Protein AF-A0A0J9STU1-F1 (afdb_monomer_lite)

Sequence (278 aa):
MKRALLVLPLCIKLLACLFFLPCCENVEAKNVKVELDGKVYTILYEPKKVKFSDLDPLKIMFHSNHVKHSGNSVIRYLVKLTSRDISKMDYVVRHVDISYDRPLKYEDSYKIIGGITSYGSTSLRITLFGTNSSSKNGCSSNLGVKNILRNGACAHVDEAAKPEEGHEKASSSGEFKSEHSEVATRRDPNKKATKSDHHVEKLLAKYKEDNADAVIKLCRNKMNEIASQKNCINYFTAHYTLVRVNKEGAKEPIQEKYKNEFPPIEVEKLKELVSVFC

Organism: Plasmodium vivax (strain Brazil I) (NCBI:txid1033975)

Foldseek 3Di:
DVVVVVVVVVVVVVVCCVVVVVVPPQVAWDFAWAQEPNDTATKIKHKDWDAPVQADPVQWGDPVVVCVVQVVSVVSNVCVLVVVPVLQVQKDFPDKDKDFPATHGHGDMWMKMWAWADDDFFKTKIKIWTKDWDFPDPDDDLPQLLCQQVPQDDDDDDDDDDDDDDDDDDDDDDDDDDDDDDDDDPPDSCPDDDSLLVSLSVLVVPQDNPDPPRYGHHYLVSLVVLLVRIDMDTGMMMMTMMGGADPVRHTHTDDVVSCSVRPHDHPVVSVSVSSNND

pLDDT: mean 74.04, std 24.45, range [23.12, 98.69]

Radius of gyration: 23.38 Å; chains: 1; bounding box: 84×49×63 Å

Secondary structure (DSSP, 8-state):
-HHHHHHHHHHHHHHHHHHHSGGG-----EEEEEEETTEEEEEEEEEEE--GGGB-TTSBB-HHHHHHHHHHHHHHHHHHHTTT-GGG--EEEEEEEEEESS--BTT-EEEEEEEEEEE-SSEEEEEEEEEEEE-SS----TTHHHHHTT--------------------------------------TT----HHHHHHHHHHHH--TT-TT--EE--HHHHHHHHHT-EEEEEEEEEEEEEEB-TTS-B-PPPHHHHHHSPPPPHHHHHHHHHHH-

Structure (mmCIF, N/CA/C/O backbone):
data_AF-A0A0J9STU1-F1
#
_entry.id   AF-A0A0J9STU1-F1
#
loop_
_atom_site.group_PDB
_atom_site.id
_atom_site.type_symbol
_atom_site.label_atom_id
_atom_site.label_alt_id
_atom_site.label_comp_id
_atom_site.label_asym_id
_atom_site.label_entity_id
_atom_site.label_seq_id
_atom_site.pdbx_PDB_ins_code
_atom_site.Cartn_x
_atom_site.Cartn_y
_atom_site.Cartn_z
_atom_site.occupancy
_atom_site.B_iso_or_equiv
_atom_site.auth_seq_id
_atom_site.auth_comp_id
_atom_site.auth_asym_id
_atom_site.auth_atom_id
_atom_site.pdbx_PDB_model_num
ATOM 1 N N . MET A 1 1 ? 55.290 8.471 21.465 1.00 51.34 1 MET A N 1
ATOM 2 C CA . MET A 1 1 ? 54.582 7.369 20.766 1.00 51.34 1 MET A CA 1
ATOM 3 C C . MET A 1 1 ? 53.237 6.949 21.380 1.00 51.34 1 MET A C 1
ATOM 5 O O . MET A 1 1 ? 52.396 6.478 20.634 1.00 51.34 1 MET A O 1
ATOM 9 N N . LYS A 1 2 ? 52.953 7.156 22.680 1.00 54.59 2 LYS A N 1
ATOM 10 C CA . LYS A 1 2 ? 51.675 6.720 23.299 1.00 54.59 2 LYS A CA 1
ATOM 11 C C . LYS A 1 2 ? 50.420 7.533 22.911 1.00 54.59 2 LYS A C 1
ATOM 13 O O . LYS A 1 2 ? 49.324 6.994 22.947 1.00 54.59 2 LYS A O 1
ATOM 18 N N . ARG A 1 3 ? 50.558 8.804 22.503 1.00 53.62 3 ARG A N 1
ATOM 19 C CA . ARG A 1 3 ? 49.412 9.646 22.089 1.00 53.62 3 ARG A CA 1
ATOM 20 C C . ARG A 1 3 ? 48.867 9.292 20.697 1.00 53.62 3 ARG A C 1
ATOM 22 O O . ARG A 1 3 ? 47.664 9.357 20.496 1.00 53.62 3 ARG A O 1
ATOM 29 N N . ALA A 1 4 ? 49.719 8.845 19.771 1.00 54.66 4 ALA A N 1
ATOM 30 C CA . ALA A 1 4 ? 49.303 8.471 18.413 1.00 54.66 4 ALA A CA 1
ATOM 31 C C . ALA A 1 4 ? 48.419 7.206 18.385 1.00 54.66 4 ALA A C 1
ATOM 33 O O . ALA A 1 4 ? 47.481 7.131 17.596 1.00 54.66 4 ALA A O 1
ATOM 34 N N . LEU A 1 5 ? 48.654 6.254 19.300 1.00 54.28 5 LEU A N 1
ATOM 35 C CA . LEU A 1 5 ? 47.859 5.023 19.416 1.00 54.28 5 LEU A CA 1
ATOM 36 C C . LEU A 1 5 ? 46.434 5.243 19.951 1.00 54.28 5 LEU A C 1
ATOM 38 O O . LEU A 1 5 ? 45.560 4.430 19.678 1.00 54.28 5 LEU A O 1
ATOM 42 N N . LEU A 1 6 ? 46.185 6.332 20.687 1.00 55.75 6 LEU A N 1
ATOM 43 C CA . LEU A 1 6 ? 44.845 6.691 21.175 1.00 55.75 6 LEU A CA 1
ATOM 44 C C . LEU A 1 6 ? 44.031 7.474 20.136 1.00 55.75 6 LEU A C 1
ATOM 46 O O . LEU A 1 6 ? 42.805 7.391 20.121 1.00 55.75 6 LEU A O 1
ATOM 50 N N . VAL A 1 7 ? 44.708 8.207 19.250 1.00 60.19 7 VAL A N 1
ATOM 51 C CA . VAL A 1 7 ? 44.067 9.028 18.212 1.00 60.19 7 VAL A CA 1
ATOM 52 C C . VAL A 1 7 ? 43.616 8.171 17.028 1.00 60.19 7 VAL A C 1
ATOM 54 O O . VAL A 1 7 ? 42.552 8.418 16.470 1.00 60.19 7 VAL A O 1
ATOM 57 N N . LEU A 1 8 ? 44.359 7.113 16.687 1.00 65.38 8 LEU A N 1
ATOM 58 C CA . LEU A 1 8 ? 44.036 6.218 15.571 1.00 65.38 8 LEU A CA 1
ATOM 59 C C . LEU A 1 8 ? 42.635 5.563 15.666 1.00 65.38 8 LEU A C 1
ATOM 61 O O . LEU A 1 8 ? 41.871 5.692 14.710 1.00 65.38 8 LEU A O 1
ATOM 65 N N . PRO A 1 9 ? 42.222 4.924 16.783 1.00 68.75 9 PRO A N 1
ATOM 66 C CA . PRO A 1 9 ? 40.877 4.354 16.896 1.00 68.75 9 PRO A CA 1
ATOM 67 C C . PRO A 1 9 ? 39.784 5.428 16.949 1.00 68.75 9 PRO A C 1
ATOM 69 O O . PRO A 1 9 ? 38.661 5.172 16.518 1.00 68.75 9 PRO A O 1
ATOM 72 N N . LEU A 1 10 ? 40.100 6.634 17.436 1.00 70.81 10 LEU A N 1
ATOM 73 C CA . LEU A 1 10 ? 39.173 7.764 17.425 1.00 70.81 10 LEU A CA 1
ATOM 74 C C . LEU A 1 10 ? 38.930 8.248 15.990 1.00 70.81 10 LEU A C 1
ATOM 76 O O . LEU A 1 10 ? 37.782 8.410 15.595 1.00 70.81 10 LEU A O 1
ATOM 80 N N . CYS A 1 11 ? 39.992 8.389 15.191 1.00 75.00 11 CYS A N 1
ATOM 81 C CA . CYS A 1 11 ? 39.912 8.743 13.776 1.00 75.00 11 CYS A CA 1
ATOM 82 C C . CYS A 1 11 ? 39.206 7.662 12.955 1.00 75.00 11 CYS A C 1
ATOM 84 O O . CYS A 1 11 ? 38.406 8.006 12.097 1.00 75.00 11 CYS A O 1
ATOM 86 N N . ILE A 1 12 ? 39.431 6.374 13.240 1.00 77.44 12 ILE A N 1
ATOM 87 C CA . ILE A 1 12 ? 38.720 5.268 12.574 1.00 77.44 12 ILE A CA 1
ATOM 88 C C . ILE A 1 12 ? 37.226 5.294 12.920 1.00 77.44 12 ILE A C 1
ATOM 90 O O . ILE A 1 12 ? 36.401 5.139 12.027 1.00 77.44 12 ILE A O 1
ATOM 94 N N . LYS A 1 13 ? 36.852 5.549 14.183 1.00 69.81 13 LYS A N 1
ATOM 95 C CA . LYS A 1 13 ? 35.443 5.734 14.575 1.00 69.81 13 LYS A CA 1
ATOM 96 C C . LYS A 1 13 ? 34.826 6.979 13.939 1.00 69.81 13 LYS A C 1
ATOM 98 O O . LYS A 1 13 ? 33.676 6.926 13.522 1.00 69.81 13 LYS A O 1
ATOM 103 N N . LEU A 1 14 ? 35.577 8.076 13.831 1.00 71.94 14 LEU A N 1
ATOM 104 C CA . LEU A 1 14 ? 35.112 9.311 13.198 1.00 71.94 14 LEU A CA 1
ATOM 105 C C . LEU A 1 14 ? 34.948 9.141 11.681 1.00 71.94 14 LEU A C 1
ATOM 107 O O . LEU A 1 14 ? 33.957 9.605 11.130 1.00 71.94 14 LEU A O 1
ATOM 111 N N . LEU A 1 15 ? 35.873 8.432 11.021 1.00 71.25 15 LEU A N 1
ATOM 112 C CA . LEU A 1 15 ? 35.764 8.049 9.613 1.00 71.25 15 LEU A CA 1
ATOM 113 C C . LEU A 1 15 ? 34.600 7.088 9.397 1.00 71.25 15 LEU A C 1
ATOM 115 O O . LEU A 1 15 ? 33.835 7.292 8.469 1.00 71.25 15 LEU A O 1
ATOM 119 N N . ALA A 1 16 ? 34.419 6.083 10.256 1.00 65.06 16 ALA A N 1
ATOM 120 C CA . ALA A 1 16 ? 33.256 5.207 10.196 1.00 65.06 16 ALA A CA 1
ATOM 121 C C . ALA A 1 16 ? 31.966 6.027 10.346 1.00 65.06 16 ALA A C 1
ATOM 123 O O . ALA A 1 16 ? 31.071 5.896 9.523 1.00 65.06 16 ALA A O 1
ATOM 124 N N . CYS A 1 17 ? 31.889 6.956 11.301 1.00 56.88 17 CYS A N 1
ATOM 125 C CA . CYS A 1 17 ? 30.762 7.880 11.396 1.00 56.88 17 CYS A CA 1
ATOM 126 C C . CYS A 1 17 ? 30.586 8.704 10.109 1.00 56.88 17 CYS A C 1
ATOM 128 O O . CYS A 1 17 ? 29.490 8.754 9.572 1.00 56.88 17 CYS A O 1
ATOM 130 N N . LEU A 1 18 ? 31.639 9.293 9.546 1.00 58.91 18 LEU A N 1
ATOM 131 C CA . LEU A 1 18 ? 31.547 10.094 8.319 1.00 58.91 18 LEU A CA 1
ATOM 132 C C . LEU A 1 18 ? 31.249 9.275 7.053 1.00 58.91 18 LEU A C 1
ATOM 134 O O . LEU A 1 18 ? 30.690 9.833 6.120 1.00 58.91 18 LEU A O 1
ATOM 138 N N . PHE A 1 19 ? 31.583 7.984 7.005 1.00 56.31 19 PHE A N 1
ATOM 139 C CA . PHE A 1 19 ? 31.258 7.091 5.887 1.00 56.31 19 PHE A CA 1
ATOM 140 C C . PHE A 1 19 ? 29.891 6.407 6.052 1.00 56.31 19 PHE A C 1
ATOM 142 O O . PHE A 1 19 ? 29.242 6.116 5.052 1.00 56.31 19 PHE A O 1
ATOM 149 N N . PHE A 1 20 ? 29.421 6.183 7.286 1.00 47.00 20 PHE A N 1
ATOM 150 C CA . PHE A 1 20 ? 28.126 5.551 7.566 1.00 47.00 20 PHE A CA 1
ATOM 151 C C . PHE A 1 20 ? 26.978 6.549 7.812 1.00 47.00 20 PHE A C 1
ATOM 153 O O . PHE A 1 20 ? 25.825 6.184 7.590 1.00 47.00 20 PHE A O 1
ATOM 160 N N . LEU A 1 21 ? 27.236 7.799 8.228 1.00 45.69 21 LEU A N 1
ATOM 161 C CA . LEU A 1 21 ? 26.182 8.812 8.427 1.00 45.69 21 LEU A CA 1
ATOM 162 C C . LEU A 1 21 ? 25.591 9.416 7.133 1.00 45.69 21 LEU A C 1
ATOM 164 O O . LEU A 1 21 ? 24.387 9.671 7.138 1.00 45.69 21 LEU A O 1
ATOM 168 N N . PRO A 1 22 ? 26.324 9.637 6.020 1.00 36.47 22 PRO A N 1
ATOM 169 C CA . PRO A 1 22 ? 25.737 10.272 4.834 1.00 36.47 22 PRO A CA 1
ATOM 170 C C . PRO A 1 22 ? 24.882 9.325 3.980 1.00 36.47 22 PRO A C 1
ATOM 172 O O . PRO A 1 22 ? 24.184 9.779 3.080 1.00 36.47 22 PRO A O 1
ATOM 175 N N . CYS A 1 23 ? 24.897 8.013 4.237 1.00 36.03 23 CYS A N 1
ATOM 176 C CA . CYS A 1 23 ? 24.132 7.035 3.449 1.00 36.03 23 CYS A CA 1
ATOM 177 C C . CYS A 1 23 ? 22.659 6.906 3.863 1.00 36.03 23 CYS A C 1
ATOM 179 O O . CYS A 1 23 ? 21.931 6.089 3.299 1.00 36.03 23 CYS A O 1
ATOM 181 N N . CYS A 1 24 ? 22.213 7.699 4.836 1.00 36.19 24 CYS A N 1
ATOM 182 C CA . CYS A 1 24 ? 20.872 7.615 5.395 1.00 36.19 24 CYS A CA 1
ATOM 183 C C . CYS A 1 24 ? 20.034 8.870 5.125 1.00 36.19 24 CYS A C 1
ATOM 185 O O . CYS A 1 24 ? 19.174 9.202 5.931 1.00 36.19 24 CYS A O 1
ATOM 187 N N . GLU A 1 25 ? 20.135 9.476 3.940 1.00 36.16 25 GLU A N 1
ATOM 188 C CA . GLU A 1 25 ? 18.923 10.032 3.310 1.00 36.16 25 GLU A CA 1
ATOM 189 C C . GLU A 1 25 ? 18.054 8.871 2.785 1.00 36.16 25 GLU A C 1
ATOM 191 O O . GLU A 1 25 ? 17.650 8.806 1.626 1.00 36.16 25 GLU A O 1
ATOM 196 N N . ASN A 1 26 ? 17.778 7.889 3.649 1.00 39.59 26 ASN A N 1
ATOM 197 C CA . ASN A 1 26 ? 16.691 6.966 3.403 1.00 39.59 26 ASN A CA 1
ATOM 198 C C . ASN A 1 26 ? 15.445 7.810 3.580 1.00 39.59 26 ASN A C 1
ATOM 200 O O . ASN A 1 26 ? 15.075 8.132 4.708 1.00 39.59 26 ASN A O 1
ATOM 204 N N . VAL A 1 27 ? 14.834 8.217 2.474 1.00 51.34 27 VAL A N 1
ATOM 205 C CA . VAL A 1 27 ? 13.539 8.865 2.556 1.00 51.34 27 VAL A CA 1
ATOM 206 C C . VAL A 1 27 ? 12.600 7.881 3.253 1.00 51.34 27 VAL A C 1
ATOM 208 O O . VAL A 1 27 ? 12.335 6.778 2.773 1.00 51.34 27 VAL A O 1
ATOM 211 N N . GLU A 1 28 ? 12.230 8.247 4.474 1.00 74.69 28 GLU A N 1
ATOM 212 C CA . GLU A 1 28 ? 11.550 7.368 5.409 1.00 74.69 28 GLU A CA 1
ATOM 213 C C . GLU A 1 28 ? 10.151 7.045 4.874 1.00 74.69 28 GLU A C 1
ATOM 215 O O . GLU A 1 28 ? 9.452 7.939 4.395 1.00 74.69 28 GLU A O 1
ATOM 220 N N . ALA A 1 29 ? 9.737 5.777 4.949 1.00 85.94 29 ALA A N 1
ATOM 221 C CA . ALA A 1 29 ? 8.344 5.406 4.710 1.00 85.94 29 ALA A CA 1
ATOM 222 C C . ALA A 1 29 ? 7.458 6.182 5.686 1.00 85.94 29 ALA A C 1
ATOM 224 O O . ALA A 1 29 ? 7.792 6.227 6.869 1.00 85.94 29 ALA A O 1
ATOM 225 N N . LYS A 1 30 ? 6.353 6.768 5.224 1.00 90.31 30 LYS A N 1
ATOM 226 C CA . LYS A 1 30 ? 5.470 7.586 6.053 1.00 90.31 30 LYS A CA 1
ATOM 227 C C . LYS A 1 30 ? 4.053 7.061 6.155 1.00 90.31 30 LYS A C 1
ATOM 229 O O . LYS A 1 30 ? 3.487 6.633 5.153 1.00 90.31 30 LYS A O 1
ATOM 234 N N . ASN A 1 31 ? 3.477 7.187 7.349 1.00 92.94 31 ASN A N 1
ATOM 235 C CA . ASN A 1 31 ? 2.050 6.981 7.596 1.00 92.94 31 ASN A CA 1
ATOM 236 C C . ASN A 1 31 ? 1.369 8.351 7.696 1.00 92.94 31 ASN A C 1
ATOM 238 O O . ASN A 1 31 ? 1.407 9.024 8.726 1.00 92.94 31 ASN A O 1
ATOM 242 N N . VAL A 1 32 ? 0.780 8.793 6.592 1.00 91.56 32 VAL A N 1
ATOM 243 C CA . VAL A 1 32 ? 0.197 10.127 6.450 1.00 91.56 32 VAL A CA 1
ATOM 244 C C . VAL A 1 32 ? -1.293 10.068 6.765 1.00 91.56 32 VAL A C 1
ATOM 246 O O . VAL A 1 32 ? -2.028 9.301 6.147 1.00 91.56 32 VAL A O 1
ATOM 249 N N . LYS A 1 33 ? -1.754 10.886 7.712 1.00 92.56 33 LYS A N 1
ATOM 250 C CA . LYS A 1 33 ? -3.177 11.039 8.021 1.00 92.56 33 LYS A CA 1
ATOM 251 C C . LYS A 1 33 ? -3.790 12.065 7.077 1.00 92.56 33 LYS A C 1
ATOM 253 O O . LYS A 1 33 ? -3.317 13.201 6.999 1.00 92.56 33 LYS A O 1
ATOM 258 N N . VAL A 1 34 ? -4.837 11.663 6.369 1.00 90.69 34 VAL A N 1
ATOM 259 C CA . VAL A 1 34 ? -5.540 12.493 5.390 1.00 90.69 34 VAL A CA 1
ATOM 260 C C . VAL A 1 34 ? -7.023 12.528 5.732 1.00 90.69 34 VAL A C 1
ATOM 262 O O . VAL A 1 34 ? -7.665 11.484 5.795 1.00 90.69 34 VAL A O 1
ATOM 265 N N . GLU A 1 35 ? -7.565 13.723 5.947 1.00 90.44 35 GLU A N 1
ATOM 266 C CA . GLU A 1 35 ? -9.003 13.946 6.103 1.00 90.44 35 GLU A CA 1
ATOM 267 C C . GLU A 1 35 ? -9.630 14.124 4.716 1.00 90.44 35 GLU A C 1
ATOM 269 O O . GLU A 1 35 ? -9.256 15.042 3.981 1.00 90.44 35 GLU A O 1
ATOM 274 N N . LEU A 1 36 ? -10.563 13.237 4.366 1.00 88.06 36 LEU A N 1
ATOM 275 C CA . LEU A 1 36 ? -11.323 13.255 3.119 1.00 88.06 36 LEU A CA 1
ATOM 276 C C . LEU A 1 36 ? -12.783 12.890 3.413 1.00 88.06 36 LEU A C 1
ATOM 278 O O . LEU A 1 36 ? -13.060 11.862 4.035 1.00 88.06 36 LEU A O 1
ATOM 282 N N . ASP A 1 37 ? -13.719 13.722 2.953 1.00 84.19 37 ASP A N 1
ATOM 283 C CA . ASP A 1 37 ? -15.164 13.557 3.178 1.00 84.19 37 ASP A CA 1
ATOM 284 C C . ASP A 1 37 ? -15.527 13.368 4.674 1.00 84.19 37 ASP A C 1
ATOM 286 O O . ASP A 1 37 ? -16.343 12.518 5.028 1.00 84.19 37 ASP A O 1
ATOM 290 N N . GLY A 1 38 ? -14.866 14.108 5.574 1.00 84.38 38 GLY A N 1
ATOM 291 C CA . GLY A 1 38 ? -15.116 14.051 7.023 1.00 84.38 38 GLY A CA 1
ATOM 292 C C . GLY A 1 38 ? -14.587 12.799 7.736 1.00 84.38 38 GLY A C 1
ATOM 293 O O . GLY A 1 38 ? -14.830 12.629 8.929 1.00 84.38 38 GLY A O 1
ATOM 294 N N . LYS A 1 39 ? -13.849 11.924 7.041 1.00 90.31 39 LYS A N 1
ATOM 295 C CA . LYS A 1 39 ? -13.162 10.764 7.630 1.00 90.31 39 LYS A CA 1
ATOM 296 C C . LYS A 1 39 ? -11.651 10.914 7.504 1.00 90.31 39 LYS A C 1
ATOM 298 O O . LYS A 1 39 ? -11.155 11.403 6.493 1.00 90.31 39 LYS A O 1
ATOM 303 N N . VAL A 1 40 ? -10.919 10.465 8.522 1.00 92.50 40 VAL A N 1
ATOM 304 C CA . VAL A 1 40 ? -9.451 10.452 8.515 1.00 92.50 40 VAL A CA 1
ATOM 305 C C . VAL A 1 40 ? -8.962 9.066 8.119 1.00 92.50 40 VAL A C 1
ATOM 307 O O . VAL A 1 40 ? -9.243 8.083 8.797 1.00 92.50 40 VAL A O 1
ATOM 310 N N . TYR A 1 41 ? -8.203 8.998 7.032 1.00 94.69 41 TYR A N 1
ATOM 311 C CA . TYR A 1 41 ? -7.554 7.784 6.551 1.00 94.69 41 TYR A CA 1
ATOM 312 C C . TYR A 1 41 ? -6.055 7.857 6.808 1.00 94.69 41 TYR A C 1
ATOM 314 O O . TYR A 1 41 ? -5.457 8.930 6.748 1.00 94.69 41 TYR A O 1
ATOM 322 N N . THR A 1 42 ? -5.429 6.707 7.051 1.00 94.75 42 THR A N 1
ATOM 323 C CA . THR A 1 42 ? -3.969 6.616 7.169 1.00 94.75 42 THR A CA 1
ATOM 324 C C . THR A 1 42 ? -3.404 5.994 5.901 1.00 94.75 42 THR A C 1
ATOM 326 O O . THR A 1 42 ? -3.598 4.803 5.666 1.00 94.75 42 THR A O 1
ATOM 329 N N . ILE A 1 43 ? -2.695 6.776 5.089 1.00 95.69 43 ILE A N 1
ATOM 330 C CA . ILE A 1 43 ? -2.066 6.303 3.853 1.00 95.69 43 ILE A CA 1
ATOM 331 C C . ILE A 1 43 ? -0.567 6.071 4.053 1.00 95.69 43 ILE A C 1
ATOM 333 O O . ILE A 1 43 ? 0.127 6.848 4.706 1.00 95.69 43 ILE A O 1
ATOM 337 N N . LEU A 1 44 ? -0.062 4.991 3.475 1.00 95.69 44 LEU A N 1
ATOM 338 C CA . LEU A 1 44 ? 1.358 4.744 3.279 1.00 95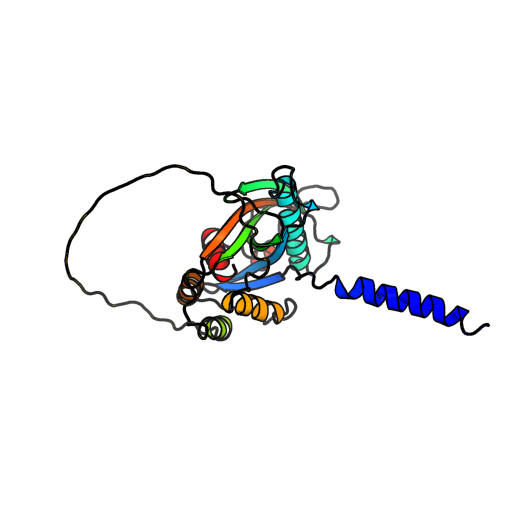.69 44 LEU A CA 1
ATOM 339 C C . LEU A 1 44 ? 1.874 5.651 2.161 1.00 95.69 44 LEU A C 1
ATOM 341 O O . LEU A 1 44 ? 1.263 5.722 1.096 1.00 95.69 44 LEU A O 1
ATOM 345 N N . TYR A 1 45 ? 3.030 6.265 2.377 1.00 94.81 45 TYR A N 1
ATOM 346 C CA . TYR A 1 45 ? 3.821 6.941 1.357 1.00 94.81 45 TYR A CA 1
ATOM 347 C C . TYR A 1 45 ? 5.292 6.558 1.519 1.00 94.81 45 TYR A C 1
ATOM 349 O O . TYR A 1 45 ? 5.912 6.888 2.524 1.00 94.81 45 TYR A O 1
ATOM 357 N N . GLU A 1 46 ? 5.887 5.884 0.541 1.00 93.81 46 GLU A N 1
ATOM 358 C CA . GLU A 1 46 ? 7.309 5.543 0.573 1.00 93.81 46 GLU A CA 1
ATOM 359 C C . GLU A 1 46 ? 7.961 5.754 -0.796 1.00 93.81 46 GLU A C 1
ATOM 361 O O . GLU A 1 46 ? 7.689 4.999 -1.730 1.00 93.81 46 GLU A O 1
ATOM 366 N N . PRO A 1 47 ? 8.854 6.739 -0.947 1.00 92.00 47 PRO A N 1
ATOM 367 C CA . PRO A 1 47 ? 9.627 6.882 -2.166 1.00 92.00 47 PRO A CA 1
ATOM 368 C C . PRO A 1 47 ? 10.737 5.830 -2.238 1.00 92.00 47 PRO A C 1
ATOM 370 O O . PRO A 1 47 ? 11.321 5.398 -1.243 1.00 92.00 47 PRO A O 1
ATOM 373 N N . LYS A 1 48 ? 11.004 5.393 -3.462 1.00 93.19 48 LYS A N 1
ATOM 374 C CA . LYS A 1 48 ? 11.907 4.312 -3.831 1.00 93.19 48 LYS A CA 1
ATOM 375 C C . LYS A 1 48 ? 12.714 4.733 -5.054 1.00 93.19 48 LYS A C 1
ATOM 377 O O . LYS A 1 48 ? 12.273 5.544 -5.866 1.00 93.19 48 LYS A O 1
ATOM 382 N N . LYS A 1 49 ? 13.884 4.122 -5.207 1.00 92.69 49 LYS A N 1
ATOM 383 C CA . LYS A 1 49 ? 14.711 4.221 -6.409 1.00 92.69 49 LYS A CA 1
ATOM 384 C C . LYS A 1 49 ? 15.147 2.822 -6.812 1.00 92.69 49 LYS A C 1
ATOM 386 O O . LYS A 1 49 ? 15.574 2.055 -5.948 1.00 92.69 49 LYS A O 1
ATOM 391 N N . VAL A 1 50 ? 15.025 2.500 -8.094 1.00 92.19 50 VAL A N 1
ATOM 392 C CA . VAL A 1 50 ? 15.443 1.206 -8.643 1.00 92.19 50 VAL A CA 1
ATOM 393 C C . VAL A 1 50 ? 16.968 1.143 -8.677 1.00 92.19 50 VAL A C 1
ATOM 395 O O . VAL A 1 50 ? 17.630 1.983 -9.294 1.00 92.19 50 VAL A O 1
ATOM 398 N N . LYS A 1 51 ? 17.532 0.145 -8.002 1.00 93.88 51 LYS A N 1
ATOM 399 C CA . LYS A 1 51 ? 18.971 -0.127 -7.963 1.00 93.88 51 LYS A CA 1
ATOM 400 C C . LYS A 1 51 ? 19.355 -1.106 -9.063 1.00 93.88 51 LYS A C 1
ATOM 402 O O . LYS A 1 51 ? 18.523 -1.844 -9.577 1.00 93.88 51 LYS A O 1
ATOM 407 N N . PHE A 1 52 ? 20.646 -1.173 -9.377 1.00 93.56 52 PHE A N 1
ATOM 408 C CA . PHE A 1 52 ? 21.166 -2.150 -10.337 1.00 93.56 52 PHE A CA 1
ATOM 409 C C . PHE A 1 52 ? 20.846 -3.593 -9.913 1.00 93.56 52 PHE A C 1
ATOM 411 O O . PHE A 1 52 ? 20.446 -4.405 -10.737 1.00 93.56 52 PHE A O 1
ATOM 418 N N . SER A 1 53 ? 20.929 -3.877 -8.608 1.00 94.94 53 SER A N 1
ATOM 419 C CA . SER A 1 53 ? 20.567 -5.172 -8.015 1.00 94.94 53 SER A CA 1
ATOM 420 C C . SER A 1 53 ? 19.092 -5.546 -8.159 1.00 94.94 53 SER A C 1
ATOM 422 O O . SER A 1 53 ? 18.727 -6.682 -7.865 1.00 94.94 53 SER A O 1
ATOM 424 N N . ASP A 1 54 ? 18.237 -4.591 -8.530 1.00 95.19 54 ASP A N 1
ATOM 425 C CA . ASP A 1 54 ? 16.802 -4.827 -8.647 1.00 95.19 54 ASP A CA 1
ATOM 426 C C . ASP A 1 54 ? 16.414 -5.326 -10.050 1.00 95.19 54 ASP A C 1
ATOM 428 O O . ASP A 1 54 ? 15.267 -5.729 -10.260 1.00 95.19 54 ASP A O 1
ATOM 432 N N . LEU A 1 55 ? 17.356 -5.299 -10.999 1.00 96.44 55 LEU A N 1
ATOM 433 C CA . LEU A 1 55 ? 17.118 -5.558 -12.414 1.00 96.44 55 LEU A CA 1
ATOM 434 C C . LEU A 1 55 ? 17.354 -7.017 -12.799 1.00 96.44 55 LEU A C 1
ATOM 436 O O . LEU A 1 55 ? 18.200 -7.706 -12.232 1.00 96.44 55 LEU A O 1
ATOM 440 N N . ASP A 1 56 ? 16.631 -7.452 -13.821 1.00 94.75 56 ASP A N 1
ATOM 441 C CA . ASP A 1 56 ? 16.872 -8.698 -14.537 1.00 94.75 56 ASP A CA 1
ATOM 442 C C . ASP A 1 56 ? 17.822 -8.485 -15.745 1.00 94.75 56 ASP A C 1
ATOM 444 O O . ASP A 1 56 ? 18.240 -7.353 -16.032 1.00 94.75 56 ASP A O 1
ATOM 448 N N . PRO A 1 57 ? 18.177 -9.546 -16.499 1.00 95.94 57 PRO A N 1
ATOM 449 C CA . PRO A 1 57 ? 18.999 -9.415 -17.705 1.00 95.94 57 PRO A CA 1
ATOM 450 C C . PRO A 1 57 ? 18.403 -8.518 -18.807 1.00 95.94 57 PRO A C 1
ATOM 452 O O . PRO A 1 57 ? 19.150 -8.025 -19.654 1.00 95.94 57 PRO A O 1
ATOM 455 N N . LEU A 1 58 ? 17.088 -8.263 -18.794 1.00 95.12 58 LEU A N 1
ATOM 456 C CA . LEU A 1 58 ? 16.404 -7.346 -19.715 1.00 95.12 58 LEU A CA 1
ATOM 457 C C . LEU A 1 58 ? 16.495 -5.878 -19.263 1.00 95.12 58 LEU A C 1
ATOM 459 O O . LEU A 1 58 ? 15.970 -4.988 -19.936 1.00 95.12 58 LEU A O 1
ATOM 463 N N . LYS A 1 59 ? 17.210 -5.601 -18.162 1.00 94.69 59 LYS A N 1
ATOM 464 C CA . LYS A 1 59 ? 17.416 -4.262 -17.585 1.00 94.69 59 LYS A CA 1
ATOM 465 C C . LYS A 1 59 ? 16.113 -3.610 -17.111 1.00 94.69 59 LYS A C 1
ATOM 467 O O . LYS A 1 59 ? 16.016 -2.379 -17.068 1.00 94.69 59 LYS A O 1
ATOM 472 N N . ILE A 1 60 ? 15.128 -4.425 -16.743 1.00 95.94 60 ILE A N 1
ATOM 473 C CA . ILE A 1 60 ? 13.896 -3.995 -16.079 1.00 95.94 60 ILE A CA 1
ATOM 474 C C . ILE A 1 60 ? 13.834 -4.600 -14.681 1.00 95.94 60 ILE A C 1
ATOM 476 O O . ILE A 1 60 ? 14.543 -5.554 -14.370 1.00 95.94 60 ILE A O 1
ATOM 480 N N . MET A 1 61 ? 13.014 -4.020 -13.814 1.00 95.50 61 MET A N 1
ATOM 481 C CA . MET A 1 61 ? 12.848 -4.492 -12.449 1.00 95.50 61 MET A CA 1
ATOM 482 C C . MET A 1 61 ? 12.339 -5.934 -12.444 1.00 95.50 61 MET A C 1
ATOM 484 O O . MET A 1 61 ? 11.273 -6.240 -12.977 1.00 95.50 61 MET A O 1
ATOM 488 N N . PHE A 1 62 ? 13.107 -6.820 -11.815 1.00 96.25 62 PHE A N 1
ATOM 489 C CA . PHE A 1 62 ? 12.746 -8.223 -11.699 1.00 96.25 62 PHE A CA 1
ATOM 490 C C . PHE A 1 62 ? 11.475 -8.363 -10.850 1.00 96.25 62 PHE A C 1
ATOM 492 O O . PHE A 1 62 ? 11.353 -7.744 -9.791 1.00 96.25 62 PHE A O 1
ATOM 499 N N . HIS A 1 63 ? 10.522 -9.187 -11.286 1.00 91.12 63 HIS A N 1
ATOM 500 C CA . HIS A 1 63 ? 9.191 -9.280 -10.671 1.00 91.12 63 HIS A CA 1
ATOM 501 C C . HIS A 1 63 ? 9.233 -9.585 -9.160 1.00 91.12 63 HIS A C 1
ATOM 503 O O . HIS A 1 63 ? 8.464 -9.005 -8.393 1.00 91.12 63 HIS A O 1
ATOM 509 N N . SER A 1 64 ? 10.177 -10.409 -8.689 1.00 93.94 64 SER A N 1
ATOM 510 C CA . SER A 1 64 ? 10.333 -10.691 -7.252 1.00 93.94 64 SER A CA 1
ATOM 511 C C . SER A 1 64 ? 10.789 -9.465 -6.450 1.00 93.94 64 SER A C 1
ATOM 513 O O . SER A 1 64 ? 10.404 -9.299 -5.290 1.00 93.94 64 SER A O 1
ATOM 515 N N . ASN A 1 65 ? 11.529 -8.539 -7.069 1.00 95.56 65 ASN A N 1
ATOM 516 C CA . ASN A 1 65 ? 11.897 -7.282 -6.430 1.00 95.56 65 ASN A CA 1
ATOM 517 C C . ASN A 1 65 ? 10.687 -6.361 -6.255 1.00 95.56 65 ASN A C 1
ATOM 519 O O . ASN A 1 65 ? 10.679 -5.566 -5.315 1.00 95.56 65 ASN A O 1
ATOM 523 N N . HIS A 1 66 ? 9.634 -6.481 -7.077 1.00 94.06 66 HIS A N 1
ATOM 524 C CA . HIS A 1 66 ? 8.388 -5.750 -6.824 1.00 94.06 66 HIS A CA 1
ATOM 525 C C . HIS A 1 66 ? 7.737 -6.237 -5.532 1.00 94.06 66 HIS A C 1
ATOM 527 O O . HIS A 1 66 ? 7.357 -5.409 -4.701 1.00 94.06 66 HIS A O 1
ATOM 533 N N . VAL A 1 67 ? 7.697 -7.557 -5.313 1.00 95.00 67 VAL A N 1
ATOM 534 C CA . VAL A 1 67 ? 7.219 -8.161 -4.058 1.00 95.00 67 VAL A CA 1
ATOM 535 C C . VAL A 1 67 ? 8.078 -7.702 -2.881 1.00 95.00 67 VAL A C 1
ATOM 537 O O . VAL A 1 67 ? 7.543 -7.320 -1.846 1.00 95.00 67 VAL A O 1
ATOM 540 N N . LYS A 1 68 ? 9.407 -7.665 -3.039 1.00 94.75 68 LYS A N 1
ATOM 541 C CA . LYS A 1 68 ? 10.333 -7.173 -2.007 1.00 94.75 68 LYS A CA 1
ATOM 542 C C . LYS A 1 68 ? 10.095 -5.700 -1.673 1.00 94.75 68 LYS A C 1
ATOM 544 O O . LYS A 1 68 ? 10.018 -5.340 -0.502 1.00 94.75 68 LYS A O 1
ATOM 549 N N . HIS A 1 69 ? 10.003 -4.831 -2.679 1.00 95.00 69 HIS A N 1
ATOM 550 C CA . HIS A 1 69 ? 9.834 -3.394 -2.468 1.00 95.00 69 HIS A CA 1
ATOM 551 C C . HIS A 1 69 ? 8.491 -3.090 -1.816 1.00 95.00 69 HIS A C 1
ATOM 553 O O . HIS A 1 69 ? 8.471 -2.416 -0.789 1.00 95.00 69 HIS A O 1
ATOM 559 N N . SER A 1 70 ? 7.404 -3.616 -2.381 1.00 95.62 70 SER A N 1
ATOM 560 C CA . SER A 1 70 ? 6.048 -3.380 -1.883 1.00 95.62 70 SER A CA 1
ATOM 561 C C . SER A 1 70 ? 5.766 -4.108 -0.566 1.00 95.62 70 SER A C 1
ATOM 563 O O . SER A 1 70 ? 5.222 -3.500 0.350 1.00 95.62 70 SER A O 1
ATOM 565 N N . GLY A 1 71 ? 6.245 -5.340 -0.392 1.00 94.81 71 GLY A N 1
ATOM 566 C CA . GLY A 1 71 ? 6.140 -6.087 0.864 1.00 94.81 71 GLY A CA 1
ATOM 567 C C . GLY A 1 71 ? 6.877 -5.410 2.020 1.00 94.81 71 GLY A C 1
ATOM 568 O O . GLY A 1 71 ? 6.316 -5.259 3.104 1.00 94.81 71 GLY A O 1
ATOM 569 N N . ASN A 1 72 ? 8.093 -4.901 1.790 1.00 94.00 72 ASN A N 1
ATOM 570 C CA . ASN A 1 72 ? 8.806 -4.121 2.807 1.00 94.00 72 ASN A CA 1
ATOM 571 C C . ASN A 1 72 ? 8.053 -2.836 3.179 1.00 94.00 72 ASN A C 1
ATOM 573 O O . ASN A 1 72 ? 8.064 -2.440 4.345 1.00 94.00 72 ASN A O 1
ATOM 577 N N . SER A 1 73 ? 7.387 -2.198 2.213 1.00 95.06 73 SER A N 1
ATOM 578 C CA . SER A 1 73 ? 6.536 -1.036 2.477 1.00 95.06 73 SER A CA 1
ATOM 579 C C . SER A 1 73 ? 5.315 -1.397 3.326 1.00 95.06 73 SER A C 1
ATOM 581 O O . SER A 1 73 ? 5.011 -0.673 4.270 1.00 95.06 73 SER A O 1
ATOM 583 N N . VAL A 1 74 ? 4.670 -2.542 3.068 1.00 94.81 74 VAL A N 1
ATOM 584 C CA . VAL A 1 74 ? 3.583 -3.072 3.915 1.00 94.81 74 VAL A CA 1
ATOM 585 C C . VAL A 1 74 ? 4.054 -3.294 5.352 1.00 94.81 74 VAL A C 1
ATOM 587 O O . VAL A 1 74 ? 3.389 -2.853 6.285 1.00 94.81 74 VAL A O 1
ATOM 590 N N . ILE A 1 75 ? 5.209 -3.937 5.543 1.00 91.25 75 ILE A N 1
ATOM 591 C CA . ILE A 1 75 ? 5.766 -4.197 6.880 1.00 91.25 75 ILE A CA 1
ATOM 592 C C . ILE A 1 75 ? 5.991 -2.878 7.625 1.00 91.25 75 ILE A C 1
ATOM 594 O O . ILE A 1 75 ? 5.519 -2.712 8.747 1.00 91.25 75 ILE A O 1
ATOM 598 N N . ARG A 1 76 ? 6.660 -1.907 6.989 1.00 91.25 76 ARG A N 1
ATOM 599 C CA . ARG A 1 76 ? 6.922 -0.585 7.587 1.00 91.25 76 ARG A CA 1
ATOM 600 C C . ARG A 1 76 ? 5.632 0.144 7.948 1.00 91.25 76 ARG A C 1
ATOM 602 O O . ARG A 1 76 ? 5.549 0.720 9.030 1.00 91.25 76 ARG A O 1
ATOM 609 N N . TYR A 1 77 ? 4.638 0.088 7.065 1.00 92.88 77 TYR A N 1
ATOM 610 C CA . TYR A 1 77 ? 3.322 0.667 7.296 1.00 92.88 77 TYR A CA 1
ATOM 611 C C . TYR A 1 77 ? 2.666 0.076 8.545 1.00 92.88 77 TYR A C 1
ATOM 613 O O . TYR A 1 77 ? 2.311 0.829 9.449 1.00 92.88 77 TYR A O 1
ATOM 621 N N . LEU A 1 78 ? 2.580 -1.256 8.637 1.00 91.19 78 LEU A N 1
ATOM 622 C CA . LEU A 1 78 ? 1.968 -1.957 9.771 1.00 91.19 78 LEU A CA 1
ATOM 623 C C . LEU A 1 78 ? 2.697 -1.686 11.088 1.00 91.19 78 LEU A C 1
ATOM 625 O O . LEU A 1 78 ? 2.042 -1.353 12.071 1.00 91.19 78 LEU A O 1
ATOM 629 N N . VAL A 1 79 ? 4.033 -1.754 11.100 1.00 87.88 79 VAL A N 1
ATOM 630 C CA . VAL A 1 79 ? 4.846 -1.438 12.288 1.00 87.88 79 VAL A CA 1
ATOM 631 C C . VAL A 1 79 ? 4.545 -0.026 12.786 1.00 87.88 79 VAL A C 1
ATOM 633 O O . VAL A 1 79 ? 4.411 0.201 13.985 1.00 87.88 79 VAL A O 1
ATOM 636 N N . LYS A 1 80 ? 4.400 0.944 11.879 1.00 87.75 80 LYS A N 1
ATOM 637 C CA . LYS A 1 80 ? 4.053 2.320 12.253 1.00 87.75 80 LYS A CA 1
ATOM 638 C C . LYS A 1 80 ? 2.618 2.449 12.777 1.00 87.75 80 LYS A C 1
ATOM 640 O O . LYS A 1 80 ? 2.399 3.241 13.689 1.00 87.75 80 LYS A O 1
ATOM 645 N N . LEU A 1 81 ? 1.664 1.653 12.279 1.00 87.81 81 LEU A N 1
ATOM 646 C CA . LEU A 1 81 ? 0.303 1.601 12.838 1.00 87.81 81 LEU A CA 1
ATOM 647 C C . LEU A 1 81 ? 0.275 1.006 14.254 1.00 87.81 81 LEU A C 1
ATOM 649 O O . LEU A 1 81 ? -0.530 1.430 15.074 1.00 87.81 81 LEU A O 1
ATOM 653 N N . THR A 1 82 ? 1.160 0.059 14.578 1.00 80.88 82 THR A N 1
ATOM 654 C CA . THR A 1 82 ? 1.225 -0.590 15.902 1.00 80.88 82 THR A CA 1
ATOM 655 C C . THR A 1 82 ? 2.135 0.139 16.898 1.00 80.88 82 THR A C 1
ATOM 657 O O . THR A 1 82 ? 2.711 -0.480 17.794 1.00 80.88 82 THR A O 1
ATOM 660 N N . SER A 1 83 ? 2.296 1.460 16.749 1.00 73.94 83 SER A N 1
ATOM 661 C CA . SER A 1 83 ? 3.183 2.285 17.591 1.00 73.94 83 SER A CA 1
ATOM 662 C C . SER A 1 83 ? 4.635 1.786 17.627 1.00 73.94 83 SER A C 1
ATOM 664 O O . SER A 1 83 ? 5.328 1.940 18.630 1.00 73.94 83 SER A O 1
ATOM 666 N N . ARG A 1 84 ? 5.105 1.194 16.522 1.00 70.94 84 ARG A N 1
ATOM 667 C CA . ARG A 1 84 ? 6.449 0.615 16.347 1.00 70.94 84 ARG A CA 1
ATOM 668 C C . ARG A 1 84 ? 6.733 -0.619 17.206 1.00 70.94 84 ARG A C 1
ATOM 670 O O . ARG A 1 84 ? 7.878 -1.062 17.277 1.00 70.94 84 ARG A O 1
ATOM 677 N N . ASP A 1 85 ? 5.705 -1.204 17.812 1.00 70.75 85 ASP A N 1
ATOM 678 C CA . ASP A 1 85 ? 5.826 -2.443 18.566 1.00 70.75 85 ASP A CA 1
ATOM 679 C C . ASP A 1 85 ? 5.753 -3.650 17.620 1.00 70.75 85 ASP A C 1
ATOM 681 O O . ASP A 1 85 ? 4.683 -4.028 17.135 1.00 70.75 85 ASP A O 1
ATOM 685 N N . ILE A 1 86 ? 6.916 -4.247 17.346 1.00 66.38 86 ILE A N 1
ATOM 686 C CA . ILE A 1 86 ? 7.056 -5.424 16.474 1.00 66.38 86 ILE A CA 1
ATOM 687 C C . ILE A 1 86 ? 6.382 -6.652 17.100 1.00 66.38 86 ILE A C 1
ATOM 689 O O . ILE A 1 86 ? 5.890 -7.506 16.371 1.00 66.38 86 ILE A O 1
ATOM 693 N N . SER A 1 87 ? 6.293 -6.719 18.434 1.00 64.31 87 SER A N 1
ATOM 694 C CA . SER A 1 87 ? 5.618 -7.823 19.132 1.00 64.31 87 SER A CA 1
ATOM 695 C C . SER A 1 87 ? 4.095 -7.806 18.973 1.00 64.31 87 SER A C 1
ATOM 697 O O . SER A 1 87 ? 3.432 -8.741 19.403 1.00 64.31 87 SER A O 1
ATOM 699 N N . LYS A 1 88 ? 3.558 -6.743 18.358 1.00 69.00 88 LYS A N 1
ATOM 700 C CA . LYS A 1 88 ? 2.153 -6.601 17.958 1.00 69.00 88 LYS A CA 1
ATOM 701 C C . LYS A 1 88 ? 1.951 -6.785 16.449 1.00 69.00 88 LYS A C 1
ATOM 703 O O . LYS A 1 88 ? 0.854 -6.538 15.945 1.00 69.00 88 LYS A O 1
ATOM 708 N N . MET A 1 89 ? 3.002 -7.144 15.703 1.00 73.12 89 MET A N 1
ATOM 709 C CA . MET A 1 89 ? 2.937 -7.354 14.256 1.00 73.12 89 MET A CA 1
ATOM 710 C C . MET A 1 89 ? 2.630 -8.818 13.933 1.00 73.12 89 MET A C 1
ATOM 712 O O . MET A 1 89 ? 3.411 -9.516 13.288 1.00 73.12 89 MET A O 1
ATOM 716 N N . ASP A 1 90 ? 1.449 -9.268 14.342 1.00 86.25 90 ASP A N 1
ATOM 717 C CA . ASP A 1 90 ? 1.066 -10.675 14.245 1.00 86.25 90 ASP A CA 1
ATOM 718 C C . ASP A 1 90 ? 0.294 -10.951 12.948 1.00 86.25 90 ASP A C 1
ATOM 720 O O . ASP A 1 90 ? -0.830 -11.446 12.956 1.00 86.25 90 ASP A O 1
ATOM 724 N N . TYR A 1 91 ? 0.865 -10.562 11.804 1.00 90.38 91 TYR A N 1
ATOM 725 C CA . TYR A 1 91 ? 0.242 -10.738 10.490 1.00 90.38 91 TYR A CA 1
ATOM 726 C C . TYR A 1 91 ? 1.076 -11.630 9.577 1.00 90.38 91 TYR A C 1
ATOM 728 O O . TYR A 1 91 ? 2.268 -11.405 9.381 1.00 90.38 91 TYR A O 1
ATOM 736 N N . VAL A 1 92 ? 0.411 -12.585 8.929 1.00 92.12 92 VAL A N 1
ATOM 737 C CA . VAL A 1 92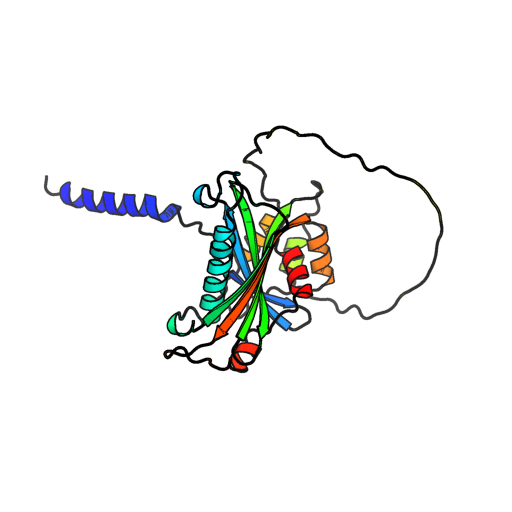 ? 1.000 -13.445 7.897 1.00 92.12 92 VAL A CA 1
ATOM 738 C C . VAL A 1 92 ? 0.385 -13.113 6.542 1.00 92.12 92 VAL A C 1
ATOM 740 O O . VAL A 1 92 ? -0.829 -12.936 6.413 1.00 92.12 92 VAL A O 1
ATOM 743 N N . VAL A 1 93 ? 1.223 -13.034 5.509 1.00 94.56 93 VAL A N 1
ATOM 744 C CA . VAL A 1 93 ? 0.770 -12.850 4.126 1.00 94.56 93 VAL A CA 1
ATOM 745 C C . VAL A 1 93 ? 0.082 -14.129 3.656 1.00 94.56 93 VAL A C 1
ATOM 747 O O . VAL A 1 93 ? 0.706 -15.181 3.572 1.00 94.56 93 VAL A O 1
ATOM 750 N N . ARG A 1 94 ? -1.208 -14.033 3.327 1.00 95.56 94 ARG A N 1
ATOM 751 C CA . ARG A 1 94 ? -1.982 -15.138 2.745 1.00 95.56 94 ARG A CA 1
ATOM 752 C C . ARG A 1 94 ? -1.964 -15.104 1.224 1.00 95.56 94 ARG A C 1
ATOM 754 O O . ARG A 1 94 ? -1.921 -16.152 0.590 1.00 95.56 94 ARG A O 1
ATOM 761 N N . HIS A 1 95 ? -2.082 -13.915 0.644 1.00 96.62 95 HIS A N 1
ATOM 762 C CA . HIS A 1 95 ? -2.178 -13.752 -0.801 1.00 96.62 95 HIS A CA 1
ATOM 763 C C . HIS A 1 95 ? -1.580 -12.416 -1.233 1.00 96.62 95 HIS A C 1
ATOM 765 O O . HIS A 1 95 ? -1.758 -11.409 -0.541 1.00 96.62 95 HIS A O 1
ATOM 771 N N . VAL A 1 96 ? -0.898 -12.427 -2.377 1.00 97.25 96 VAL A N 1
ATOM 772 C CA . VAL A 1 96 ? -0.356 -11.240 -3.037 1.00 97.25 96 VAL A CA 1
ATOM 773 C C . VAL A 1 96 ? -0.754 -11.308 -4.502 1.00 97.25 96 VAL A C 1
ATOM 775 O O . VAL A 1 96 ? -0.434 -12.284 -5.174 1.00 97.25 96 VAL A O 1
ATOM 778 N N . ASP A 1 97 ? -1.426 -10.267 -4.971 1.00 97.50 97 ASP A N 1
ATOM 779 C CA . ASP A 1 97 ? -1.744 -10.058 -6.382 1.00 97.50 97 ASP A CA 1
ATOM 780 C C . ASP A 1 97 ? -1.045 -8.773 -6.837 1.00 97.50 97 ASP A C 1
ATOM 782 O O . ASP A 1 97 ? -1.157 -7.749 -6.158 1.00 97.50 97 ASP A O 1
ATOM 786 N N . ILE A 1 98 ? -0.279 -8.833 -7.928 1.00 97.69 98 ILE A N 1
ATOM 787 C CA . ILE A 1 98 ? 0.416 -7.677 -8.502 1.00 97.69 98 ILE A CA 1
ATOM 788 C C . ILE A 1 98 ? 0.112 -7.609 -9.993 1.00 97.69 98 ILE A C 1
ATOM 790 O O . ILE A 1 98 ? 0.467 -8.503 -10.757 1.00 97.69 98 ILE A O 1
ATOM 794 N N . SER A 1 99 ? -0.482 -6.494 -10.404 1.00 97.44 99 SER A N 1
ATOM 795 C CA . SER A 1 99 ? -0.651 -6.117 -11.804 1.00 97.44 99 SER A CA 1
ATOM 796 C C . SER A 1 99 ? 0.453 -5.145 -12.212 1.00 97.44 99 SER A C 1
ATOM 798 O O . SER A 1 99 ? 0.742 -4.201 -11.474 1.00 97.44 99 SER A O 1
ATOM 800 N N . TYR A 1 100 ? 1.065 -5.367 -13.377 1.00 95.88 100 TYR A N 1
ATOM 801 C CA . TYR A 1 100 ? 2.160 -4.552 -13.908 1.00 95.88 100 TYR A CA 1
ATOM 802 C C . TYR A 1 100 ? 1.687 -3.764 -15.130 1.00 95.88 100 TYR A C 1
ATOM 804 O O . TYR A 1 100 ? 1.423 -4.344 -16.179 1.00 95.88 100 TYR A O 1
ATOM 812 N N . ASP A 1 101 ? 1.614 -2.442 -15.007 1.00 94.62 101 ASP A N 1
ATOM 813 C CA . ASP A 1 101 ? 1.206 -1.555 -16.099 1.00 94.62 101 ASP A CA 1
ATOM 814 C C . ASP A 1 101 ? 2.396 -1.142 -16.966 1.00 94.62 101 ASP A C 1
ATOM 816 O O . ASP A 1 101 ? 2.275 -0.982 -18.182 1.00 94.62 101 ASP A O 1
ATOM 820 N N . ARG A 1 102 ? 3.557 -0.907 -16.334 1.00 94.38 102 ARG A N 1
ATOM 821 C CA . ARG A 1 102 ? 4.773 -0.420 -17.000 1.00 94.38 102 ARG A CA 1
ATOM 822 C C . ARG A 1 102 ? 6.035 -0.938 -16.314 1.00 94.38 102 ARG A C 1
ATOM 824 O O . ARG A 1 102 ? 6.074 -1.014 -15.086 1.00 94.38 102 ARG A O 1
ATOM 831 N N . PRO A 1 103 ? 7.107 -1.216 -17.076 1.00 94.81 103 PRO A N 1
ATOM 832 C CA . PRO A 1 103 ? 8.370 -1.639 -16.491 1.00 94.81 103 PRO A CA 1
ATOM 833 C C . PRO A 1 103 ? 9.057 -0.482 -15.759 1.00 94.81 103 PRO A C 1
ATOM 835 O O . PRO A 1 103 ? 9.121 0.639 -16.269 1.00 94.81 103 PRO A O 1
ATOM 838 N N . LEU A 1 104 ? 9.632 -0.793 -14.600 1.00 94.88 104 LEU A N 1
ATOM 839 C CA . LEU A 1 104 ? 10.598 0.049 -13.894 1.00 94.88 104 LEU A CA 1
ATOM 840 C C . LEU A 1 104 ? 12.016 -0.277 -14.388 1.00 94.88 104 LEU A C 1
ATOM 842 O O . LEU A 1 104 ? 12.338 -1.444 -14.601 1.00 94.88 104 LEU A O 1
ATOM 846 N N . LYS A 1 105 ? 12.864 0.733 -14.587 1.00 94.81 105 LYS A N 1
ATOM 847 C CA . LYS A 1 105 ? 14.238 0.607 -15.107 1.00 94.81 105 LYS A CA 1
ATOM 848 C C . LYS A 1 105 ? 15.262 1.161 -14.122 1.00 94.81 105 LYS A C 1
ATOM 850 O O . LYS A 1 105 ? 14.908 1.806 -13.140 1.00 94.81 105 LYS A O 1
ATOM 855 N N . TYR A 1 106 ? 16.543 0.906 -14.395 1.00 92.69 106 TYR A N 1
ATOM 856 C CA . TYR A 1 106 ? 17.653 1.434 -13.599 1.00 92.69 106 TYR A CA 1
ATOM 857 C C . TYR A 1 106 ? 17.493 2.937 -13.330 1.00 92.69 106 TYR A C 1
ATOM 859 O O . TYR A 1 106 ? 17.211 3.696 -14.254 1.00 92.69 106 TYR A O 1
ATOM 867 N N . GLU A 1 107 ? 17.696 3.343 -12.075 1.00 89.31 107 GLU A N 1
ATOM 868 C CA . GLU A 1 107 ? 17.589 4.727 -11.595 1.00 89.31 107 GLU A CA 1
ATOM 869 C C . GLU A 1 107 ? 16.206 5.379 -11.664 1.00 89.31 107 GLU A C 1
ATOM 871 O O . GLU A 1 107 ? 16.080 6.522 -11.217 1.00 89.31 107 GLU A O 1
ATOM 876 N N . ASP A 1 108 ? 15.162 4.668 -12.102 1.00 91.25 108 ASP A N 1
ATOM 877 C CA . ASP A 1 108 ? 13.802 5.180 -11.983 1.00 91.25 108 ASP A CA 1
ATOM 878 C C . ASP A 1 108 ? 13.483 5.431 -10.498 1.00 91.25 108 ASP A C 1
ATOM 880 O O . ASP A 1 108 ? 13.547 4.536 -9.647 1.00 91.25 108 ASP A O 1
ATOM 884 N N . SER A 1 109 ? 13.140 6.680 -10.189 1.00 91.31 109 SER A N 1
ATOM 885 C CA . SER A 1 109 ? 12.552 7.071 -8.910 1.00 91.31 109 SER A CA 1
ATOM 886 C C . SER A 1 109 ? 11.038 6.915 -8.994 1.00 91.31 109 SER A C 1
ATOM 888 O O . SER A 1 109 ? 10.419 7.308 -9.983 1.00 91.31 109 SER A O 1
ATOM 890 N N . TYR A 1 110 ? 10.431 6.349 -7.961 1.00 93.88 110 TYR A N 1
ATOM 891 C CA . TYR A 1 110 ? 8.985 6.172 -7.868 1.00 93.88 110 TYR A CA 1
ATOM 892 C C . TYR A 1 110 ? 8.545 6.204 -6.403 1.00 93.88 110 TYR A C 1
ATOM 894 O O . TYR A 1 110 ? 9.365 6.275 -5.492 1.00 93.88 110 TYR A O 1
ATOM 902 N N . LYS A 1 111 ? 7.242 6.187 -6.161 1.00 94.50 111 LYS A N 1
ATOM 903 C CA . LYS A 1 111 ? 6.614 6.238 -4.842 1.00 94.50 111 LYS A CA 1
ATOM 904 C C . LYS A 1 111 ? 5.681 5.045 -4.707 1.00 94.50 111 LYS A C 1
ATOM 906 O O . LYS A 1 111 ? 4.973 4.702 -5.649 1.00 94.50 111 LYS A O 1
ATOM 911 N N . ILE A 1 112 ? 5.689 4.409 -3.545 1.00 97.19 112 ILE A N 1
ATOM 912 C CA . ILE A 1 112 ? 4.702 3.411 -3.146 1.00 97.19 112 ILE A CA 1
ATOM 913 C C . ILE A 1 112 ? 3.695 4.126 -2.262 1.00 97.19 112 ILE A C 1
ATOM 915 O O . ILE A 1 112 ? 4.042 4.596 -1.179 1.00 97.19 112 ILE A O 1
ATOM 919 N N . ILE A 1 113 ? 2.462 4.226 -2.743 1.00 97.50 113 ILE A N 1
ATOM 920 C CA . ILE A 1 113 ? 1.359 4.877 -2.040 1.00 97.50 113 ILE A CA 1
ATOM 921 C C . ILE A 1 113 ? 0.273 3.840 -1.808 1.00 97.50 113 ILE A C 1
ATOM 923 O O . ILE A 1 113 ? -0.049 3.080 -2.718 1.00 97.50 113 ILE A O 1
ATOM 927 N N . GLY A 1 114 ? -0.305 3.778 -0.615 1.00 97.88 114 GLY A N 1
ATOM 928 C CA . GLY A 1 114 ? -1.343 2.787 -0.360 1.00 97.88 114 GLY A CA 1
ATOM 929 C C . GLY A 1 114 ? -2.055 2.930 0.968 1.00 97.88 114 GLY A C 1
ATOM 930 O O . GLY A 1 114 ? -1.852 3.896 1.692 1.00 97.88 114 GLY A O 1
ATOM 931 N N . GLY A 1 115 ? -2.895 1.958 1.293 1.00 97.69 115 GLY A N 1
ATOM 932 C CA . GLY A 1 115 ? -3.648 1.952 2.542 1.00 97.69 115 GLY A CA 1
ATOM 933 C C . GLY A 1 115 ? -4.465 0.682 2.725 1.00 97.69 115 GLY A C 1
ATOM 934 O O . GLY A 1 115 ? -4.543 -0.168 1.830 1.00 97.69 115 GLY A O 1
ATOM 935 N N . ILE A 1 116 ? -5.070 0.548 3.904 1.00 97.88 116 ILE A N 1
ATOM 936 C CA . ILE A 1 116 ? -6.019 -0.530 4.191 1.00 97.88 116 ILE A CA 1
ATOM 937 C C . ILE A 1 116 ? -7.294 -0.268 3.393 1.00 97.88 116 ILE A C 1
ATOM 939 O O . ILE A 1 116 ? -7.863 0.811 3.472 1.00 97.88 116 ILE A O 1
ATOM 943 N N . THR A 1 117 ? -7.741 -1.257 2.628 1.00 98.06 117 THR A N 1
ATOM 944 C CA . THR A 1 117 ? -8.890 -1.136 1.711 1.00 98.06 117 THR A CA 1
ATOM 945 C C . THR A 1 117 ? -10.071 -2.012 2.094 1.00 98.06 117 THR A C 1
ATOM 947 O O . THR A 1 117 ? -11.184 -1.788 1.638 1.00 98.06 117 THR A O 1
ATOM 950 N N . SER A 1 118 ? -9.861 -3.011 2.950 1.00 97.69 118 SER A N 1
ATOM 951 C CA . SER A 1 118 ? -10.950 -3.773 3.564 1.00 97.69 118 SER A CA 1
ATOM 952 C C . SER A 1 118 ? -10.463 -4.557 4.777 1.00 97.69 118 SER A C 1
ATOM 954 O O . SER A 1 118 ? -9.273 -4.861 4.907 1.00 97.69 118 SER A O 1
ATOM 956 N N . TYR A 1 119 ? -11.415 -4.919 5.635 1.00 97.12 119 TYR A N 1
ATOM 957 C CA . TYR A 1 119 ? -11.239 -5.856 6.735 1.00 97.12 119 TYR A CA 1
ATOM 958 C C . TYR A 1 119 ? -12.201 -7.035 6.570 1.00 97.12 119 TYR A C 1
ATOM 960 O O . TYR A 1 119 ? -13.366 -6.856 6.228 1.00 97.12 119 TYR A O 1
ATOM 968 N N . GLY A 1 120 ? -11.710 -8.234 6.855 1.00 94.75 120 GLY A N 1
ATOM 969 C CA . GLY A 1 120 ? -12.515 -9.388 7.239 1.00 94.75 120 GLY A CA 1
ATOM 970 C C . GLY A 1 120 ? -12.515 -9.555 8.761 1.00 94.75 120 GLY A C 1
ATOM 971 O O . GLY A 1 120 ? -12.067 -8.677 9.500 1.00 94.75 120 GLY A O 1
ATOM 972 N N . SER A 1 121 ? -12.976 -10.710 9.245 1.00 93.75 121 SER A N 1
ATOM 973 C CA . SER A 1 121 ? -12.939 -11.027 10.679 1.00 93.75 121 SER A CA 1
ATOM 974 C C . SER A 1 121 ? -11.505 -11.137 11.200 1.00 93.75 121 SER A C 1
ATOM 976 O O . SER A 1 121 ? -11.164 -10.494 12.187 1.00 93.75 121 SER A O 1
ATOM 978 N N . THR A 1 122 ? -10.654 -11.899 10.508 1.00 94.94 122 THR A N 1
ATOM 979 C CA . THR A 1 122 ? -9.250 -12.153 10.887 1.00 94.94 122 THR A CA 1
ATOM 980 C C . THR A 1 122 ? -8.253 -11.670 9.836 1.00 94.94 122 THR A C 1
ATOM 982 O O . THR A 1 122 ? -7.079 -12.023 9.890 1.00 94.94 122 THR A O 1
ATOM 985 N N . SER A 1 123 ? -8.703 -10.948 8.810 1.00 95.81 123 SER A N 1
ATOM 986 C CA . SER A 1 123 ? -7.858 -10.541 7.686 1.00 95.81 123 SER A CA 1
ATOM 987 C C . SER A 1 123 ? -8.013 -9.070 7.359 1.00 95.81 123 SER A C 1
ATOM 989 O O . SER A 1 123 ? -9.077 -8.500 7.568 1.00 95.81 123 SER A O 1
ATOM 991 N N . LEU A 1 124 ? -6.983 -8.469 6.779 1.00 96.06 124 LEU A N 1
ATOM 992 C CA . LEU A 1 124 ? -7.051 -7.132 6.201 1.00 96.06 124 LEU A CA 1
ATOM 993 C C . LEU A 1 124 ? -6.437 -7.138 4.804 1.00 96.06 124 LEU A C 1
ATOM 995 O O . LEU A 1 124 ? -5.525 -7.921 4.520 1.00 96.06 124 LEU A O 1
ATOM 999 N N . ARG A 1 125 ? -6.951 -6.274 3.928 1.00 98.12 125 ARG A N 1
ATOM 1000 C CA . ARG A 1 125 ? -6.421 -6.081 2.577 1.00 98.12 125 ARG A CA 1
ATOM 1001 C C . ARG A 1 125 ? -5.760 -4.717 2.472 1.00 98.12 125 ARG A C 1
ATOM 1003 O O . ARG A 1 125 ? -6.419 -3.701 2.685 1.00 98.12 125 ARG A O 1
ATOM 1010 N N . ILE A 1 126 ? -4.492 -4.687 2.082 1.00 98.31 126 ILE A N 1
ATOM 1011 C CA . ILE A 1 126 ? -3.759 -3.458 1.760 1.00 98.31 126 ILE A CA 1
ATOM 1012 C C . ILE A 1 126 ? -3.620 -3.363 0.249 1.00 98.31 126 ILE A C 1
ATOM 1014 O O . ILE A 1 126 ? -3.201 -4.323 -0.395 1.00 98.31 126 ILE A O 1
ATOM 1018 N N . THR A 1 127 ? -3.960 -2.205 -0.305 1.00 98.69 127 THR A N 1
ATOM 1019 C CA . THR A 1 127 ? -3.748 -1.906 -1.724 1.00 98.69 127 THR A CA 1
ATOM 1020 C C . THR A 1 127 ? -2.653 -0.862 -1.856 1.00 98.69 127 THR A C 1
ATOM 1022 O O . THR A 1 127 ? -2.664 0.138 -1.138 1.00 98.69 127 THR A O 1
ATOM 1025 N N . LEU A 1 128 ? -1.709 -1.110 -2.761 1.00 98.44 128 LEU A N 1
ATOM 1026 C CA . LEU A 1 128 ? -0.554 -0.267 -3.040 1.00 98.44 128 LEU A CA 1
ATOM 1027 C C . LEU A 1 128 ? -0.491 0.088 -4.526 1.00 98.44 128 LEU A C 1
ATOM 1029 O O . LEU A 1 128 ? -0.801 -0.737 -5.383 1.00 98.44 128 LEU A O 1
ATOM 1033 N N . PHE A 1 129 ? 0.007 1.282 -4.813 1.00 98.31 129 PHE A N 1
ATOM 1034 C CA . PHE A 1 129 ? 0.296 1.793 -6.144 1.00 98.31 129 PHE A CA 1
ATOM 1035 C C . PHE A 1 129 ? 1.761 2.208 -6.203 1.00 98.31 129 PHE A C 1
ATOM 1037 O O . PHE A 1 129 ? 2.208 3.046 -5.416 1.00 98.31 129 PHE A O 1
ATOM 1044 N N . GLY A 1 130 ? 2.514 1.612 -7.123 1.00 97.25 130 GLY A N 1
ATOM 1045 C CA . GLY A 1 130 ? 3.839 2.084 -7.496 1.00 97.25 130 GLY A CA 1
ATOM 1046 C C . GLY A 1 130 ? 3.698 3.132 -8.585 1.00 97.25 130 GLY A C 1
ATOM 1047 O O . GLY A 1 130 ? 3.413 2.778 -9.723 1.00 97.25 130 GLY A O 1
ATOM 1048 N N . THR A 1 131 ? 3.897 4.405 -8.256 1.00 95.06 131 THR A N 1
ATOM 1049 C CA . THR A 1 131 ? 3.629 5.524 -9.166 1.00 95.06 131 THR A CA 1
ATOM 1050 C C . THR A 1 131 ? 4.788 6.510 -9.231 1.00 95.06 131 THR A C 1
ATOM 1052 O O . THR A 1 131 ? 5.597 6.602 -8.311 1.00 95.06 131 THR A O 1
ATOM 1055 N N . ASN A 1 132 ? 4.877 7.281 -10.304 1.00 91.56 132 ASN A N 1
ATOM 1056 C CA . ASN A 1 132 ? 5.708 8.480 -10.356 1.00 91.56 132 ASN A CA 1
ATOM 1057 C C . ASN A 1 132 ? 4.962 9.584 -11.103 1.00 91.56 132 ASN A C 1
ATOM 1059 O O . ASN A 1 132 ? 4.135 9.306 -11.966 1.00 91.56 132 ASN A O 1
ATOM 1063 N N . SER A 1 133 ? 5.268 10.836 -10.817 1.00 83.75 133 SER A N 1
ATOM 1064 C CA . SER A 1 133 ? 4.781 11.967 -11.584 1.00 83.75 133 SER A CA 1
ATOM 1065 C C . SER A 1 133 ? 5.685 12.243 -12.790 1.00 83.75 133 SER A C 1
ATOM 1067 O O . SER A 1 133 ? 6.911 12.123 -12.776 1.00 83.75 133 SER A O 1
ATOM 1069 N N . SER A 1 134 ? 5.054 12.633 -13.890 1.00 66.12 134 SER A N 1
ATOM 1070 C CA . SER A 1 134 ? 5.697 13.286 -15.025 1.00 66.12 134 SER A CA 1
ATOM 1071 C C . SER A 1 134 ? 4.924 14.572 -15.318 1.00 66.12 134 SER A C 1
ATOM 1073 O O . SER A 1 134 ? 3.701 14.587 -15.203 1.00 66.12 134 SER A O 1
ATOM 1075 N N . SER A 1 135 ? 5.583 15.683 -15.655 1.00 53.75 135 SER A N 1
ATOM 1076 C CA . SER A 1 135 ? 4.839 16.898 -16.022 1.00 53.75 135 SER A CA 1
ATOM 1077 C C . SER A 1 135 ? 4.303 16.787 -17.448 1.00 53.75 135 SER A C 1
ATOM 1079 O O . SER A 1 135 ? 5.081 16.531 -18.371 1.00 53.75 135 SER A O 1
ATOM 1081 N N . LYS A 1 136 ? 3.017 17.088 -17.652 1.00 43.62 136 LYS A N 1
ATOM 1082 C CA . LYS A 1 136 ? 2.524 17.567 -18.948 1.00 43.62 136 LYS A CA 1
ATOM 1083 C C . LYS A 1 136 ? 2.814 19.066 -19.026 1.00 43.62 136 LYS A C 1
ATOM 1085 O O . LYS A 1 136 ? 2.111 19.852 -18.412 1.00 43.62 136 LYS A O 1
ATOM 1090 N N . ASN A 1 137 ? 3.845 19.424 -19.788 1.00 39.19 137 ASN A N 1
ATOM 1091 C CA . ASN A 1 137 ? 4.214 20.786 -20.190 1.00 39.19 137 ASN A CA 1
ATOM 1092 C C . ASN A 1 137 ? 4.663 21.734 -19.056 1.00 39.19 137 ASN A C 1
ATOM 1094 O O . ASN A 1 137 ? 4.061 21.836 -17.993 1.00 39.19 137 ASN A O 1
ATOM 1098 N N . GLY A 1 138 ? 5.756 22.464 -19.299 1.00 36.16 138 GLY A N 1
ATOM 1099 C CA . GLY A 1 138 ? 6.298 23.479 -18.394 1.00 36.16 138 GLY A CA 1
ATOM 1100 C C . GLY A 1 138 ? 5.431 24.738 -18.329 1.00 36.16 138 GLY A C 1
ATOM 1101 O O . GLY A 1 138 ? 5.860 25.791 -18.786 1.00 36.16 138 GLY A O 1
ATOM 1102 N N . CYS A 1 139 ? 4.220 24.639 -17.776 1.00 32.75 139 CYS A N 1
ATOM 1103 C CA . CYS A 1 139 ? 3.337 25.782 -17.561 1.00 32.75 139 CYS A CA 1
ATOM 1104 C C . CYS A 1 139 ? 3.320 26.207 -16.082 1.00 32.75 139 CYS A C 1
ATOM 1106 O O . CYS A 1 139 ? 3.421 25.405 -15.154 1.00 32.75 139 CYS A O 1
ATOM 1108 N N . SER A 1 140 ? 3.284 27.517 -15.872 1.00 36.50 140 SER A N 1
ATOM 1109 C CA . SER A 1 140 ? 3.752 28.235 -14.692 1.00 36.50 140 SER A CA 1
ATOM 1110 C C . SER A 1 140 ? 2.633 28.623 -13.713 1.00 36.50 140 SER A C 1
ATOM 1112 O O . SER A 1 140 ? 2.371 29.809 -13.529 1.00 36.50 140 SER A O 1
ATOM 1114 N N . SER A 1 141 ? 2.008 27.672 -13.017 1.00 43.53 141 SER A N 1
ATOM 1115 C CA . SER A 1 141 ? 1.013 27.988 -11.966 1.00 43.53 141 SER A CA 1
ATOM 1116 C C . SER A 1 141 ? 1.311 27.292 -10.625 1.00 43.53 141 SER A C 1
ATOM 1118 O O . SER A 1 141 ? 0.494 26.604 -10.030 1.00 43.53 141 SER A O 1
ATOM 1120 N N . ASN A 1 142 ? 2.521 27.513 -10.095 1.00 51.12 142 ASN A N 1
ATOM 1121 C CA . ASN A 1 142 ? 3.057 26.868 -8.879 1.00 51.12 142 ASN A CA 1
ATOM 1122 C C . ASN A 1 142 ? 2.689 27.550 -7.531 1.00 51.12 142 ASN A C 1
ATOM 1124 O O . ASN A 1 142 ? 3.367 27.329 -6.529 1.00 51.12 142 ASN A O 1
ATOM 1128 N N . LEU A 1 143 ? 1.654 28.398 -7.466 1.00 44.53 143 LEU A N 1
ATOM 1129 C CA . LEU A 1 143 ? 1.243 29.087 -6.222 1.00 44.53 143 LEU A CA 1
ATOM 1130 C C . LEU A 1 143 ? 0.058 28.410 -5.498 1.00 44.53 143 LEU A C 1
ATOM 1132 O O . LEU A 1 143 ? -0.089 28.588 -4.289 1.00 44.53 143 LEU A O 1
ATOM 1136 N N . GLY A 1 144 ? -0.733 27.583 -6.195 1.00 46.97 144 GLY A N 1
ATOM 1137 C CA . GLY A 1 144 ? -1.956 26.959 -5.661 1.00 46.97 144 GLY A CA 1
ATOM 1138 C C . GLY A 1 144 ? -1.714 25.771 -4.722 1.00 46.97 144 GLY A C 1
ATOM 1139 O O . GLY A 1 144 ? -2.232 25.750 -3.607 1.00 46.97 144 GLY A O 1
ATOM 1140 N N . VAL A 1 145 ? -0.853 24.816 -5.102 1.00 53.78 145 VAL A N 1
ATOM 1141 C CA . VAL A 1 145 ? -0.664 23.536 -4.375 1.00 53.78 145 VAL A CA 1
ATOM 1142 C C . VAL A 1 145 ? -0.210 23.733 -2.923 1.00 53.78 145 VAL A C 1
ATOM 1144 O O . VAL A 1 145 ? -0.700 23.067 -2.011 1.00 53.78 145 VAL A O 1
ATOM 1147 N N . LYS A 1 146 ? 0.691 24.695 -2.674 1.00 50.94 146 LYS A N 1
ATOM 1148 C CA . LYS A 1 146 ? 1.164 25.021 -1.318 1.00 50.94 146 LYS A CA 1
ATOM 1149 C C . LYS A 1 146 ? 0.043 25.579 -0.436 1.00 50.94 146 LYS A C 1
ATOM 1151 O O . LYS A 1 146 ? 0.043 25.311 0.761 1.00 50.94 146 LYS A O 1
ATOM 1156 N N . ASN A 1 147 ? -0.883 26.349 -1.008 1.00 49.53 147 ASN A N 1
ATOM 1157 C CA . ASN A 1 147 ? -2.018 26.915 -0.279 1.00 49.53 147 ASN A CA 1
ATOM 1158 C C . ASN A 1 147 ? -3.133 25.882 -0.091 1.00 49.53 147 ASN A C 1
ATOM 1160 O O . ASN A 1 147 ? -3.745 25.854 0.969 1.00 49.53 147 ASN A O 1
ATOM 1164 N N . ILE A 1 148 ? -3.338 24.983 -1.055 1.00 56.53 148 ILE A N 1
ATOM 1165 C CA . ILE A 1 148 ? -4.312 23.887 -0.973 1.00 56.53 148 ILE A CA 1
ATOM 1166 C C . ILE A 1 148 ? -3.980 22.925 0.168 1.00 56.53 148 ILE A C 1
ATOM 1168 O O . ILE A 1 148 ? -4.848 22.630 0.983 1.00 56.53 148 ILE A O 1
ATOM 1172 N N . LEU A 1 149 ? -2.722 22.484 0.258 1.00 56.94 149 LEU A N 1
ATOM 1173 C CA . LEU A 1 149 ? -2.296 21.543 1.297 1.00 56.94 149 LEU A CA 1
ATOM 1174 C C . LEU A 1 149 ? -2.126 22.203 2.680 1.00 56.94 149 LEU A C 1
ATOM 1176 O O . LEU A 1 149 ? -1.987 21.499 3.676 1.00 56.94 149 LEU A O 1
ATOM 1180 N N . ARG A 1 150 ? -2.101 23.545 2.751 1.00 52.03 150 ARG A N 1
ATOM 1181 C CA . ARG A 1 150 ? -1.897 24.317 3.992 1.00 52.03 150 ARG A CA 1
ATOM 1182 C C . ARG A 1 150 ? -3.188 24.922 4.554 1.00 52.03 150 ARG A C 1
ATOM 1184 O O . ARG A 1 150 ? -3.320 24.998 5.769 1.00 52.03 150 ARG A O 1
ATOM 1191 N N . ASN A 1 151 ? -4.133 25.325 3.703 1.00 45.28 151 ASN A N 1
ATOM 1192 C CA . ASN A 1 151 ? -5.401 25.940 4.100 1.00 45.28 151 ASN A CA 1
ATOM 1193 C C . ASN A 1 151 ? -6.542 24.930 3.918 1.00 45.28 151 ASN A C 1
ATOM 1195 O O . ASN A 1 151 ? -7.269 24.929 2.918 1.00 45.28 151 ASN A O 1
ATOM 1199 N N . GLY A 1 152 ? -6.686 24.058 4.913 1.00 47.88 152 GLY A N 1
ATOM 1200 C CA . GLY A 1 152 ? -7.716 23.024 5.023 1.00 47.88 152 GLY A CA 1
ATOM 1201 C C . GLY A 1 152 ? -9.135 23.530 5.309 1.00 47.88 152 GLY A C 1
ATOM 1202 O O . GLY A 1 152 ? -9.844 22.892 6.075 1.00 47.88 152 GLY A O 1
ATOM 1203 N N . ALA A 1 153 ? -9.557 24.663 4.741 1.00 37.06 153 ALA A N 1
ATOM 1204 C CA . ALA A 1 153 ? -10.957 25.084 4.787 1.00 37.06 153 ALA A CA 1
ATOM 1205 C C . ALA A 1 153 ? -11.657 24.634 3.496 1.00 37.06 153 ALA A C 1
ATOM 1207 O O . ALA A 1 153 ? -11.272 25.059 2.398 1.00 37.06 153 ALA A O 1
ATOM 1208 N N . CYS A 1 154 ? -12.633 23.734 3.621 1.00 41.38 154 CYS A N 1
ATOM 1209 C CA . CYS A 1 154 ? -13.605 23.461 2.568 1.00 41.38 154 CYS A CA 1
ATOM 1210 C C . CYS A 1 154 ? -14.720 24.507 2.713 1.00 41.38 154 CYS A C 1
ATOM 1212 O O . CYS A 1 154 ? -15.336 24.596 3.771 1.00 41.38 154 CYS A O 1
ATOM 1214 N N . ALA A 1 155 ? -14.953 25.322 1.686 1.00 38.38 155 ALA A N 1
ATOM 1215 C CA . ALA A 1 155 ? -16.202 26.067 1.605 1.00 38.38 155 ALA A CA 1
ATOM 1216 C C . ALA A 1 155 ? -17.300 25.061 1.234 1.00 38.38 155 ALA A C 1
ATOM 1218 O O . ALA A 1 155 ? -17.156 24.355 0.234 1.00 38.38 155 ALA A O 1
ATOM 1219 N N . HIS A 1 156 ? -18.351 24.969 2.051 1.00 30.73 156 HIS A N 1
ATOM 1220 C CA . HIS A 1 156 ? -19.617 24.386 1.616 1.00 30.73 156 HIS A CA 1
ATOM 1221 C C . HIS A 1 156 ? -20.122 25.280 0.486 1.00 30.73 156 HIS A C 1
ATOM 1223 O O . HIS A 1 156 ? -20.373 26.464 0.705 1.00 30.73 156 HIS A O 1
ATOM 1229 N N . VAL A 1 157 ? -20.197 24.746 -0.726 1.00 32.94 157 VAL A N 1
ATOM 1230 C CA . VAL A 1 157 ? -21.023 25.358 -1.761 1.00 32.94 157 VAL A CA 1
ATOM 1231 C C . VAL A 1 157 ? -22.112 24.346 -2.023 1.00 32.94 157 VAL A C 1
ATOM 1233 O O . VAL A 1 157 ? -21.891 23.335 -2.691 1.00 32.94 157 VAL A O 1
ATOM 1236 N N . ASP A 1 158 ? -23.236 24.603 -1.367 1.00 27.75 158 ASP A N 1
ATOM 1237 C CA . ASP A 1 158 ? -24.491 23.937 -1.639 1.00 27.75 158 ASP A CA 1
ATOM 1238 C C . ASP A 1 158 ? -24.926 24.237 -3.082 1.00 27.75 158 ASP A C 1
ATOM 1240 O O . ASP A 1 158 ? -24.580 25.248 -3.698 1.00 27.75 158 ASP A O 1
ATOM 1244 N N . GLU A 1 159 ? -25.634 23.259 -3.611 1.00 33.41 159 GLU A N 1
ATOM 1245 C CA . GLU A 1 159 ? -26.159 23.086 -4.955 1.00 33.41 159 GLU A CA 1
ATOM 1246 C C . GLU A 1 159 ? -26.965 24.285 -5.496 1.00 33.41 159 GLU A C 1
ATOM 1248 O O . GLU A 1 159 ? -27.768 24.865 -4.770 1.00 33.41 159 GLU A O 1
ATOM 1253 N N . ALA A 1 160 ? -26.779 24.593 -6.791 1.00 32.34 160 ALA A N 1
ATOM 1254 C CA . ALA A 1 160 ? -27.803 24.969 -7.788 1.00 32.34 160 ALA A CA 1
ATOM 1255 C C . ALA A 1 160 ? -27.318 26.056 -8.768 1.00 32.34 160 ALA A C 1
ATOM 1257 O O . ALA A 1 160 ? -27.226 27.224 -8.409 1.00 32.34 160 ALA A O 1
ATOM 1258 N N . ALA A 1 161 ? -27.087 25.670 -10.031 1.00 26.33 161 ALA A N 1
ATOM 1259 C CA . ALA A 1 161 ? -27.459 26.449 -11.224 1.00 26.33 161 ALA A CA 1
ATOM 1260 C C . ALA A 1 161 ? -27.089 25.683 -12.514 1.00 26.33 161 ALA A C 1
ATOM 1262 O O . ALA A 1 161 ? -25.931 25.635 -12.921 1.00 26.33 161 ALA A O 1
ATOM 1263 N N . LYS A 1 162 ? -28.098 25.099 -13.173 1.00 29.45 162 LYS A N 1
ATOM 1264 C CA . LYS A 1 162 ? -28.187 25.049 -14.650 1.00 29.45 162 LYS A CA 1
ATOM 1265 C C . LYS A 1 162 ? -28.767 26.403 -15.113 1.00 29.45 162 LYS A C 1
ATOM 1267 O O . LYS A 1 162 ? -29.515 26.973 -14.314 1.00 29.45 162 LYS A O 1
ATOM 1272 N N . PRO A 1 163 ? -28.441 26.949 -16.307 1.00 31.94 163 PRO A N 1
ATOM 1273 C CA . PRO A 1 163 ? -28.959 26.475 -17.616 1.00 31.94 163 PRO A CA 1
ATOM 1274 C C . PRO A 1 163 ? -27.920 26.531 -18.777 1.00 31.94 163 PRO A C 1
ATOM 1276 O O . PRO A 1 163 ? -26.879 27.157 -18.618 1.00 31.94 163 PRO A O 1
ATOM 1279 N N . GLU A 1 164 ? -28.009 25.630 -19.778 1.00 24.84 164 GLU A N 1
ATOM 1280 C CA . GLU A 1 164 ? -28.374 25.849 -21.220 1.00 24.84 164 GLU A CA 1
ATOM 1281 C C . GLU A 1 164 ? -27.403 26.758 -22.001 1.00 24.84 164 GLU A C 1
ATOM 1283 O O . GLU A 1 164 ? -26.884 27.714 -21.449 1.00 24.84 164 GLU A O 1
ATOM 1288 N N . GLU A 1 165 ? -27.085 26.637 -23.289 1.00 25.48 165 GLU A N 1
ATOM 1289 C CA . GLU A 1 165 ? -27.240 25.717 -24.430 1.00 25.48 165 GLU A CA 1
ATOM 1290 C C . GLU A 1 165 ? -26.295 26.314 -25.514 1.00 25.48 165 GLU A C 1
ATOM 1292 O O . GLU A 1 165 ? -26.041 27.520 -25.496 1.00 25.48 165 GLU A O 1
ATOM 1297 N N . GLY A 1 166 ? -25.787 25.532 -26.480 1.00 24.98 166 GLY A N 1
ATOM 1298 C CA . GLY A 1 166 ? -25.130 26.113 -27.668 1.00 24.98 166 GLY A CA 1
ATOM 1299 C C . GLY A 1 166 ? -24.200 25.194 -28.475 1.00 24.98 166 GLY A C 1
ATOM 1300 O O . GLY A 1 166 ? -23.024 25.069 -28.156 1.00 24.98 166 GLY A O 1
ATOM 1301 N N . HIS A 1 167 ? -24.771 24.581 -29.520 1.00 24.80 167 HIS A N 1
ATOM 1302 C CA . HIS A 1 167 ? -24.230 24.147 -30.831 1.00 24.80 167 HIS A CA 1
ATOM 1303 C C . HIS A 1 167 ? -22.785 24.589 -31.219 1.00 24.80 167 HIS A C 1
ATOM 1305 O O . HIS A 1 167 ? -22.390 25.702 -30.915 1.00 24.80 167 HIS A O 1
ATOM 1311 N N . GLU A 1 168 ? -21.935 23.850 -31.961 1.00 24.59 168 GLU A N 1
ATOM 1312 C CA . GLU A 1 168 ? -22.161 23.050 -33.183 1.00 24.59 168 GLU A CA 1
ATOM 1313 C C . GLU A 1 168 ? -20.870 22.285 -33.637 1.00 24.59 168 GLU A C 1
ATOM 1315 O O . GLU A 1 168 ? -19.781 22.806 -33.435 1.00 24.59 168 GLU A O 1
ATOM 1320 N N . LYS A 1 169 ? -21.034 21.091 -34.266 1.00 24.00 169 LYS A N 1
ATOM 1321 C CA . LYS A 1 169 ? -20.310 20.427 -35.413 1.00 24.00 169 LYS A CA 1
ATOM 1322 C C . LYS A 1 169 ? -18.762 20.550 -35.567 1.00 24.00 169 LYS A C 1
ATOM 1324 O O . LYS A 1 169 ? -18.194 21.596 -35.342 1.00 24.00 169 LYS A O 1
ATOM 1329 N N . ALA A 1 170 ? -17.969 19.618 -36.122 1.00 23.12 170 ALA A N 1
ATOM 1330 C CA . ALA A 1 170 ? -18.089 18.262 -36.675 1.00 23.12 170 ALA A CA 1
ATOM 1331 C C . ALA A 1 170 ? -16.663 17.712 -37.018 1.00 23.12 170 ALA A C 1
ATOM 1333 O O . ALA A 1 170 ? -15.740 18.493 -37.210 1.00 23.12 170 ALA A O 1
ATOM 1334 N N . SER A 1 171 ? -16.556 16.384 -37.204 1.00 24.25 171 SER A N 1
ATOM 1335 C CA . SER A 1 171 ? -15.727 15.644 -38.197 1.00 24.25 171 SER A CA 1
ATOM 1336 C C . SER A 1 171 ? -14.175 15.628 -38.135 1.00 24.25 171 SER A C 1
ATOM 1338 O O . SER A 1 171 ? -13.517 16.613 -38.442 1.00 24.25 171 SER A O 1
ATOM 1340 N N . SER A 1 172 ? -13.552 14.455 -37.918 1.00 23.78 172 SER A N 1
ATOM 1341 C CA . SER A 1 172 ? -13.094 13.521 -38.985 1.00 23.78 172 SER A CA 1
ATOM 1342 C C . SER A 1 172 ? -11.951 12.572 -38.543 1.00 23.78 172 SER A C 1
ATOM 1344 O O . SER A 1 172 ? -11.070 12.963 -37.785 1.00 23.78 172 SER A O 1
ATOM 1346 N N . SER A 1 173 ? -12.043 11.320 -39.030 1.00 25.17 173 SER A N 1
ATOM 1347 C CA . SER A 1 173 ? -11.006 10.323 -39.423 1.00 25.17 173 SER A CA 1
ATOM 1348 C C . SER A 1 173 ? -9.647 10.282 -38.698 1.00 25.17 173 SER A C 1
ATOM 1350 O O . SER A 1 173 ? -8.926 11.267 -38.685 1.00 25.17 173 SER A O 1
ATOM 1352 N N . GLY A 1 174 ? -9.234 9.139 -38.128 1.00 24.83 174 GLY A N 1
ATOM 1353 C CA . GLY A 1 174 ? -8.414 8.118 -38.827 1.00 24.83 174 GLY A CA 1
ATOM 1354 C C . GLY A 1 174 ? -6.918 8.473 -38.709 1.00 24.83 174 GLY A C 1
ATOM 1355 O O . GLY A 1 174 ? -6.529 9.551 -39.115 1.00 24.83 174 GLY A O 1
ATOM 1356 N N . GLU A 1 175 ? -6.036 7.702 -38.072 1.00 24.47 175 GLU A N 1
ATOM 1357 C CA . GLU A 1 175 ? -5.333 6.578 -38.703 1.00 24.47 175 GLU A CA 1
ATOM 1358 C C . GLU A 1 175 ? -4.423 5.901 -37.652 1.00 24.47 175 GLU A C 1
ATOM 1360 O O . GLU A 1 175 ? -3.713 6.560 -36.891 1.00 24.47 175 GLU A O 1
ATOM 1365 N N . PHE A 1 176 ? -4.440 4.571 -37.625 1.00 26.89 176 PHE A N 1
ATOM 1366 C CA . PHE A 1 176 ? -3.513 3.712 -36.892 1.00 26.89 176 PHE A CA 1
ATOM 1367 C C . PHE A 1 176 ? -2.232 3.546 -37.722 1.00 26.89 176 PHE A C 1
ATOM 1369 O O . PHE A 1 176 ? -2.316 3.075 -38.855 1.00 26.89 176 PHE A O 1
ATOM 1376 N N . LYS A 1 177 ? -1.053 3.875 -37.173 1.00 28.45 177 LYS A N 1
ATOM 1377 C CA . LYS A 1 177 ? 0.235 3.417 -37.724 1.00 28.45 177 LYS A CA 1
ATOM 1378 C C . LYS A 1 177 ? 1.150 2.849 -36.644 1.00 28.45 177 LYS A C 1
ATOM 1380 O O . LYS A 1 177 ? 1.452 3.485 -35.638 1.00 28.45 177 LYS A O 1
ATOM 1385 N N . SER A 1 178 ? 1.528 1.608 -36.923 1.00 25.50 178 SER A N 1
ATOM 1386 C CA . SER A 1 178 ? 2.424 0.712 -36.208 1.00 25.50 178 SER A CA 1
ATOM 1387 C C . SER A 1 178 ? 3.892 0.989 -36.559 1.00 25.50 178 SER A C 1
ATOM 1389 O O . SER A 1 178 ? 4.184 1.365 -37.689 1.00 25.50 178 SER A O 1
ATOM 1391 N N . GLU A 1 179 ? 4.757 0.721 -35.574 1.00 30.59 179 GLU A N 1
ATOM 1392 C CA . GLU A 1 179 ? 6.185 0.358 -35.640 1.00 30.59 179 GLU A CA 1
ATOM 1393 C C . GLU A 1 179 ? 7.203 1.297 -36.321 1.00 30.59 179 GLU A C 1
ATOM 1395 O O . GLU A 1 179 ? 7.255 1.432 -37.535 1.00 30.59 179 GLU A O 1
ATOM 1400 N N . HIS A 1 180 ? 8.168 1.791 -35.530 1.00 27.05 180 HIS A N 1
ATOM 1401 C CA . HIS A 1 180 ? 9.540 1.272 -35.615 1.00 27.05 180 HIS A CA 1
ATOM 1402 C C . HIS A 1 180 ? 10.425 1.670 -34.420 1.00 27.05 180 HIS A C 1
ATOM 1404 O O . HIS A 1 180 ? 10.301 2.732 -33.819 1.00 27.05 180 HIS A O 1
ATOM 1410 N N . SER A 1 181 ? 11.317 0.733 -34.102 1.00 32.09 181 SER A N 1
ATOM 1411 C CA . SER A 1 181 ? 12.451 0.778 -33.181 1.00 32.09 181 SER A CA 1
ATOM 1412 C C . SER A 1 181 ? 13.220 2.105 -33.194 1.00 32.09 181 SER A C 1
ATOM 1414 O O . SER A 1 181 ? 13.890 2.412 -34.177 1.00 32.09 181 SER A O 1
ATOM 1416 N N . GLU A 1 182 ? 13.269 2.792 -32.050 1.00 28.86 182 GLU A N 1
ATOM 1417 C CA . GLU A 1 182 ? 14.295 3.798 -31.780 1.00 28.86 182 GLU A CA 1
ATOM 1418 C C . GLU A 1 182 ? 15.222 3.363 -30.642 1.00 28.86 182 GLU A C 1
ATOM 1420 O O . GLU A 1 182 ? 14.836 3.085 -29.503 1.00 28.86 182 GLU A O 1
ATOM 1425 N N . VAL A 1 183 ? 16.487 3.294 -31.041 1.00 28.97 183 VAL A N 1
ATOM 1426 C CA . VAL A 1 183 ? 17.710 3.102 -30.278 1.00 28.97 183 VAL A CA 1
ATOM 1427 C C . VAL A 1 183 ? 17.698 3.895 -28.971 1.00 28.97 183 VAL A C 1
ATOM 1429 O O . VAL A 1 183 ? 17.320 5.063 -28.921 1.00 28.97 183 VAL A O 1
ATOM 1432 N N . ALA A 1 184 ? 18.174 3.242 -27.908 1.00 33.47 184 ALA A N 1
ATOM 1433 C CA . ALA A 1 184 ? 18.327 3.791 -26.570 1.00 33.47 184 ALA A CA 1
ATOM 1434 C C . ALA A 1 184 ? 19.161 5.085 -26.564 1.00 33.47 184 ALA A C 1
ATOM 1436 O O . ALA A 1 184 ? 20.387 5.063 -26.439 1.00 33.47 184 ALA A O 1
ATOM 1437 N N . THR A 1 185 ? 18.485 6.228 -26.631 1.00 29.31 185 THR A N 1
ATOM 1438 C CA . THR A 1 185 ? 19.057 7.515 -26.252 1.00 29.31 185 THR A CA 1
ATOM 1439 C C . THR A 1 185 ? 19.236 7.515 -24.738 1.00 29.31 185 THR A C 1
ATOM 1441 O O . THR A 1 185 ? 18.292 7.312 -23.968 1.00 29.31 185 THR A O 1
ATOM 1444 N N . ARG A 1 186 ? 20.491 7.686 -24.308 1.00 33.78 186 ARG A N 1
ATOM 1445 C CA . ARG A 1 186 ? 20.884 7.884 -22.910 1.00 33.78 186 ARG A CA 1
ATOM 1446 C C . ARG A 1 186 ? 19.975 8.950 -22.296 1.00 33.78 186 ARG A C 1
ATOM 1448 O O . ARG A 1 186 ? 20.011 10.103 -22.714 1.00 33.78 186 ARG A O 1
ATOM 1455 N N . ARG A 1 187 ? 19.133 8.550 -21.338 1.00 38.19 187 ARG A N 1
ATOM 1456 C CA . ARG A 1 187 ? 18.304 9.485 -20.576 1.00 38.19 187 ARG A CA 1
ATOM 1457 C C . ARG A 1 187 ? 19.220 10.331 -19.705 1.00 38.19 187 ARG A C 1
ATOM 1459 O O . ARG A 1 187 ? 20.038 9.803 -18.959 1.00 38.19 187 ARG A O 1
ATOM 1466 N N . ASP A 1 188 ? 19.059 11.634 -19.848 1.00 30.11 188 ASP A N 1
ATOM 1467 C CA . ASP A 1 188 ? 19.734 12.662 -19.075 1.00 30.11 188 ASP A CA 1
ATOM 1468 C C . ASP A 1 188 ? 19.476 12.425 -17.567 1.00 30.11 188 ASP A C 1
ATOM 1470 O O . ASP A 1 188 ? 18.308 12.395 -17.157 1.00 30.11 188 ASP A O 1
ATOM 1474 N N . PRO A 1 189 ? 20.507 12.240 -16.717 1.00 34.31 189 PRO A N 1
ATOM 1475 C CA . PRO A 1 189 ? 20.336 11.995 -15.279 1.00 34.31 189 PRO A CA 1
ATOM 1476 C C . PRO A 1 189 ? 19.754 13.208 -14.530 1.00 34.31 189 PRO A C 1
ATOM 1478 O O . PRO A 1 189 ? 19.496 13.144 -13.330 1.00 34.31 189 PRO A O 1
ATOM 1481 N N . ASN A 1 190 ? 19.517 14.317 -15.236 1.00 34.75 190 ASN A N 1
ATOM 1482 C CA . ASN A 1 190 ? 19.105 15.597 -14.686 1.00 34.75 190 ASN A CA 1
ATOM 1483 C C . ASN A 1 190 ? 17.639 15.949 -14.994 1.00 34.75 190 ASN A C 1
ATOM 1485 O O . ASN A 1 190 ? 17.298 17.115 -15.222 1.00 34.75 190 ASN A O 1
ATOM 1489 N N . LYS A 1 191 ? 16.733 14.960 -14.995 1.00 43.25 191 LYS A N 1
ATOM 1490 C CA . LYS A 1 191 ? 15.290 15.242 -15.028 1.00 43.25 191 LYS A CA 1
ATOM 1491 C C . LYS A 1 191 ? 14.873 15.829 -13.674 1.00 43.25 191 LYS A C 1
ATOM 1493 O O . LYS A 1 191 ? 14.469 15.110 -12.766 1.00 43.25 191 LYS A O 1
ATOM 1498 N N . LYS A 1 192 ? 15.044 17.151 -13.540 1.00 39.41 192 LYS A N 1
ATOM 1499 C CA . LYS A 1 192 ? 14.663 17.977 -12.384 1.00 39.41 192 LYS A CA 1
ATOM 1500 C C . LYS A 1 192 ? 13.296 17.537 -11.854 1.00 39.41 192 LYS A C 1
ATOM 1502 O O . LYS A 1 192 ? 12.303 17.652 -12.574 1.00 39.41 192 LYS A O 1
ATOM 1507 N N . ALA A 1 193 ? 13.256 17.084 -10.599 1.00 47.88 193 ALA A N 1
ATOM 1508 C CA . ALA A 1 193 ? 12.014 16.947 -9.845 1.00 47.88 193 ALA A CA 1
ATOM 1509 C C . ALA A 1 193 ? 11.200 18.239 -10.003 1.00 47.88 193 ALA A C 1
ATOM 1511 O O . ALA A 1 193 ? 11.749 19.347 -9.929 1.00 47.88 193 ALA A O 1
ATOM 1512 N N . THR A 1 194 ? 9.912 18.113 -10.310 1.00 53.97 194 THR A N 1
ATOM 1513 C CA . THR A 1 194 ? 9.094 19.292 -10.600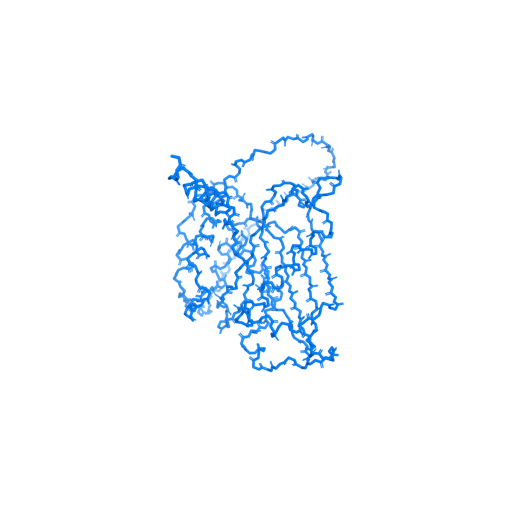 1.00 53.97 194 THR A CA 1
ATOM 1514 C C . THR A 1 194 ? 8.874 20.111 -9.323 1.00 53.97 194 THR A C 1
ATOM 1516 O O . THR A 1 194 ? 9.008 19.611 -8.205 1.00 53.97 194 THR A O 1
ATOM 1519 N N . LYS A 1 195 ? 8.523 21.399 -9.451 1.00 51.81 195 LYS A N 1
ATOM 1520 C CA . LYS A 1 195 ? 8.241 22.244 -8.275 1.00 51.81 195 LYS A CA 1
ATOM 1521 C C . LYS A 1 195 ? 7.027 21.740 -7.469 1.00 51.81 195 LYS A C 1
ATOM 1523 O O . LYS A 1 195 ? 7.012 21.938 -6.259 1.00 51.81 195 LYS A O 1
ATOM 1528 N N . SER A 1 196 ? 6.052 21.066 -8.093 1.00 49.28 196 SER A N 1
ATOM 1529 C CA . SER A 1 196 ? 4.885 20.475 -7.415 1.00 49.28 196 SER A CA 1
ATOM 1530 C C . SER A 1 196 ? 5.220 19.174 -6.678 1.00 49.28 196 SER A C 1
ATOM 1532 O O . SER A 1 196 ? 4.775 19.005 -5.540 1.00 49.28 196 SER A O 1
ATOM 1534 N N . ASP A 1 197 ? 6.073 18.315 -7.244 1.00 56.81 197 ASP A N 1
ATOM 1535 C CA . ASP A 1 197 ? 6.666 17.180 -6.516 1.00 56.81 197 ASP A CA 1
ATOM 1536 C C . ASP A 1 197 ? 7.450 17.684 -5.311 1.00 56.81 197 ASP A C 1
ATOM 1538 O O . ASP A 1 197 ? 7.249 17.226 -4.189 1.00 56.81 197 ASP A O 1
ATOM 1542 N N . HIS A 1 198 ? 8.242 18.739 -5.522 1.00 60.94 198 HIS A N 1
ATOM 1543 C CA . HIS A 1 198 ? 8.976 19.401 -4.457 1.00 60.94 198 HIS A CA 1
ATOM 1544 C C . HIS A 1 198 ? 8.047 19.984 -3.381 1.00 60.94 198 HIS A C 1
ATOM 1546 O O . HIS A 1 198 ? 8.446 20.077 -2.224 1.00 60.94 198 HIS A O 1
ATOM 1552 N N . HIS A 1 199 ? 6.802 20.361 -3.698 1.00 66.31 199 HIS A N 1
ATOM 1553 C CA . HIS A 1 199 ? 5.835 20.827 -2.700 1.00 66.31 199 HIS A CA 1
ATOM 1554 C C . HIS A 1 199 ? 5.274 19.693 -1.842 1.00 66.31 199 HIS A C 1
ATOM 1556 O O . HIS A 1 199 ? 5.226 19.858 -0.622 1.00 66.31 199 HIS A O 1
ATOM 1562 N N . VAL A 1 200 ? 4.895 18.563 -2.447 1.00 72.94 200 VAL A N 1
ATOM 1563 C CA . VAL A 1 200 ? 4.446 17.376 -1.700 1.00 72.94 200 VAL A CA 1
ATOM 1564 C C . VAL A 1 200 ? 5.594 16.830 -0.860 1.00 72.94 200 VAL A C 1
ATOM 1566 O O . VAL A 1 200 ? 5.438 16.663 0.343 1.00 72.94 200 VAL A O 1
ATOM 1569 N N . GLU A 1 201 ? 6.781 16.661 -1.439 1.00 72.50 201 GLU A N 1
ATOM 1570 C CA . GLU A 1 201 ? 7.965 16.196 -0.716 1.00 72.50 201 GLU A CA 1
ATOM 1571 C C . GLU A 1 201 ? 8.367 17.152 0.405 1.00 72.50 201 GLU A C 1
ATOM 1573 O O . GLU A 1 201 ? 8.670 16.704 1.503 1.00 72.50 201 GLU A O 1
ATOM 1578 N N . LYS A 1 202 ? 8.308 18.473 0.194 1.00 70.50 202 LYS A N 1
ATOM 1579 C CA . LYS A 1 202 ? 8.596 19.463 1.245 1.00 70.50 202 LYS A CA 1
ATOM 1580 C C . LYS A 1 202 ? 7.542 19.478 2.346 1.00 70.50 202 LYS A C 1
ATOM 1582 O O . LYS A 1 202 ? 7.882 19.741 3.500 1.00 70.50 202 LYS A O 1
ATOM 1587 N N . LEU A 1 203 ? 6.277 19.239 2.008 1.00 76.12 203 LEU A N 1
ATOM 1588 C CA . LEU A 1 203 ? 5.211 19.095 2.992 1.00 76.12 203 LEU A CA 1
ATOM 1589 C C . LEU A 1 203 ? 5.419 17.823 3.812 1.00 76.12 203 LEU A C 1
ATOM 1591 O O . LEU A 1 203 ? 5.454 17.889 5.037 1.00 76.12 203 LEU A O 1
ATOM 1595 N N . LEU A 1 204 ? 5.660 16.699 3.142 1.00 80.56 204 LEU A N 1
ATOM 1596 C CA . LEU A 1 204 ? 5.922 15.420 3.782 1.00 80.56 204 LEU A CA 1
ATOM 1597 C C . LEU A 1 204 ? 7.227 15.444 4.579 1.00 80.56 204 LEU A C 1
ATOM 1599 O O . LEU A 1 204 ? 7.266 14.884 5.664 1.00 80.56 204 LEU A O 1
ATOM 1603 N N . ALA A 1 205 ? 8.271 16.147 4.142 1.00 77.62 205 ALA A N 1
ATOM 1604 C CA . ALA A 1 205 ? 9.510 16.324 4.903 1.00 77.62 205 ALA A CA 1
ATOM 1605 C C . ALA A 1 205 ? 9.276 17.052 6.237 1.00 77.62 205 ALA A C 1
ATOM 1607 O O . ALA A 1 205 ? 9.946 16.763 7.223 1.00 77.62 205 ALA A O 1
ATOM 1608 N N . LYS A 1 206 ? 8.299 17.966 6.283 1.00 76.44 206 LYS A N 1
ATOM 1609 C CA . LYS A 1 206 ? 7.892 18.679 7.504 1.00 76.44 206 LYS A CA 1
ATOM 1610 C C . LYS A 1 206 ? 6.818 17.949 8.312 1.00 76.44 206 LYS A C 1
ATOM 1612 O O . LYS A 1 206 ? 6.561 18.338 9.450 1.00 76.44 206 LYS A O 1
ATOM 1617 N N . TYR A 1 207 ? 6.187 16.932 7.733 1.00 78.12 207 TYR A N 1
ATOM 1618 C CA . TYR A 1 207 ? 5.153 16.140 8.381 1.00 78.12 207 TYR A CA 1
ATOM 1619 C C . TYR A 1 207 ? 5.762 15.275 9.489 1.00 78.12 207 TYR A C 1
ATOM 1621 O O . TYR A 1 207 ? 6.691 14.498 9.243 1.00 78.12 207 TYR A O 1
ATOM 1629 N N . LYS A 1 208 ? 5.224 15.421 10.704 1.00 79.69 208 LYS A N 1
ATOM 1630 C CA . LYS A 1 208 ? 5.601 14.650 11.893 1.00 79.69 208 LYS A CA 1
ATOM 1631 C C . LYS A 1 208 ? 4.474 13.677 12.226 1.00 79.69 208 LYS A C 1
ATOM 1633 O O . LYS A 1 208 ? 3.422 14.116 12.672 1.00 79.69 208 LYS A O 1
ATOM 1638 N N . GLU A 1 209 ? 4.712 12.385 12.019 1.00 76.12 209 GLU A N 1
ATOM 1639 C CA . GLU A 1 209 ? 3.729 11.313 12.265 1.00 76.12 209 GLU A CA 1
ATOM 1640 C C . GLU A 1 209 ? 3.234 11.266 13.709 1.00 76.12 209 GLU A C 1
ATOM 1642 O O . GLU A 1 209 ? 2.055 11.023 13.948 1.00 76.12 209 GLU A O 1
ATOM 1647 N N . ASP A 1 210 ? 4.131 11.541 14.655 1.00 71.75 210 ASP A N 1
ATOM 1648 C CA . ASP A 1 210 ? 3.848 11.452 16.088 1.00 71.75 210 ASP A CA 1
ATOM 1649 C C . ASP A 1 210 ? 3.079 12.683 16.616 1.00 71.75 210 ASP A C 1
ATOM 1651 O O . ASP A 1 210 ? 2.712 12.736 17.787 1.00 71.75 210 ASP A O 1
ATOM 1655 N N . ASN A 1 211 ? 2.825 13.691 15.769 1.00 74.25 211 ASN A N 1
ATOM 1656 C CA . ASN A 1 211 ? 1.981 14.824 16.130 1.00 74.25 211 ASN A CA 1
ATOM 1657 C C . ASN A 1 211 ? 0.503 14.460 15.915 1.00 74.25 211 ASN A C 1
ATOM 1659 O O . ASN A 1 211 ? 0.075 14.245 14.780 1.00 74.25 211 ASN A O 1
ATOM 1663 N N . ALA A 1 212 ? -0.278 14.434 16.997 1.00 62.53 212 ALA A N 1
ATOM 1664 C CA . ALA A 1 212 ? -1.702 14.100 16.968 1.00 62.53 212 ALA A CA 1
ATOM 1665 C C . ALA A 1 212 ? -2.514 14.993 16.009 1.00 62.53 212 ALA A C 1
ATOM 1667 O O . ALA A 1 212 ? -3.435 14.497 15.362 1.00 62.53 212 ALA A O 1
ATOM 1668 N N . ASP A 1 213 ? -2.111 16.258 15.851 1.00 68.81 213 ASP A N 1
ATOM 1669 C CA . ASP A 1 213 ? -2.806 17.255 15.026 1.00 68.81 213 ASP A CA 1
ATOM 1670 C C . ASP A 1 213 ? -2.326 17.288 13.565 1.00 68.81 213 ASP A C 1
ATOM 1672 O O . ASP A 1 213 ? -2.827 18.067 12.750 1.00 68.81 213 ASP A O 1
ATOM 1676 N N . ALA A 1 214 ? -1.334 16.469 13.201 1.00 78.94 214 ALA A N 1
ATOM 1677 C CA . ALA A 1 214 ? -0.822 16.414 11.837 1.00 78.94 214 ALA A CA 1
ATOM 1678 C C . ALA A 1 214 ? -1.782 15.629 10.931 1.00 78.94 214 ALA A C 1
ATOM 1680 O O . ALA A 1 214 ? -1.575 14.453 10.644 1.00 78.94 214 ALA A O 1
ATOM 1681 N N . VAL A 1 215 ? -2.833 16.300 10.461 1.00 83.56 215 VAL A N 1
ATOM 1682 C CA . VAL A 1 215 ? -3.789 15.768 9.482 1.00 83.56 215 VAL A CA 1
ATOM 1683 C C . VAL A 1 215 ? -3.802 16.664 8.246 1.00 83.56 215 VAL A C 1
ATOM 1685 O O . VAL A 1 215 ? -4.029 17.872 8.337 1.00 83.56 215 VAL A O 1
ATOM 1688 N N . ILE A 1 216 ? -3.554 16.081 7.072 1.00 84.31 216 ILE A N 1
ATOM 1689 C CA . ILE A 1 216 ? -3.683 16.790 5.796 1.00 84.31 216 ILE A CA 1
ATOM 1690 C C . ILE A 1 216 ? -5.160 16.802 5.417 1.00 84.31 216 ILE A C 1
ATOM 1692 O O . ILE A 1 216 ? -5.738 15.756 5.140 1.00 84.31 216 ILE A O 1
ATOM 1696 N N . LYS A 1 217 ? -5.772 17.982 5.373 1.00 84.31 217 LYS A N 1
ATOM 1697 C CA . LYS A 1 217 ? -7.174 18.124 4.969 1.00 84.31 217 LYS A CA 1
ATOM 1698 C C . LYS A 1 217 ? -7.280 18.330 3.465 1.00 84.31 217 LYS A C 1
ATOM 1700 O O . LYS A 1 217 ? -6.737 19.305 2.943 1.00 84.31 217 LYS A O 1
ATOM 1705 N N . LEU A 1 218 ? -7.988 17.436 2.779 1.00 79.75 218 LEU A N 1
ATOM 1706 C CA . LEU A 1 218 ? -8.229 17.513 1.340 1.00 79.75 218 LEU A CA 1
ATOM 1707 C C . LEU A 1 218 ? -9.733 17.579 1.053 1.00 79.75 218 LEU A C 1
ATOM 1709 O O . LEU A 1 218 ? -10.521 16.811 1.592 1.00 79.75 218 LEU A O 1
ATOM 1713 N N . CYS A 1 219 ? -10.121 18.483 0.153 1.00 77.25 219 CYS A N 1
ATOM 1714 C CA . CYS A 1 219 ? -11.472 18.534 -0.413 1.00 77.25 219 CYS A CA 1
ATOM 1715 C C . CYS A 1 219 ? -11.392 18.057 -1.875 1.00 77.25 219 CYS A C 1
ATOM 1717 O O . CYS A 1 219 ? -10.421 18.393 -2.560 1.00 77.25 219 CYS A O 1
ATOM 1719 N N . ARG A 1 220 ? -12.407 17.347 -2.390 1.00 75.31 220 ARG A N 1
ATOM 1720 C CA . ARG A 1 220 ? -12.395 16.777 -3.759 1.00 75.31 220 ARG A CA 1
ATOM 1721 C C . ARG A 1 220 ? -12.035 17.780 -4.855 1.00 75.31 220 ARG A C 1
ATOM 1723 O O . ARG A 1 220 ? -11.159 17.502 -5.666 1.00 75.31 220 ARG A O 1
ATOM 1730 N N . ASN A 1 221 ? -12.614 18.980 -4.822 1.00 73.44 221 ASN A N 1
ATOM 1731 C CA . ASN A 1 221 ? -12.330 20.023 -5.819 1.00 73.44 221 ASN A CA 1
ATOM 1732 C C . ASN A 1 221 ? -10.838 20.395 -5.858 1.00 73.44 221 ASN A C 1
ATOM 1734 O O . ASN A 1 221 ? -10.252 20.532 -6.928 1.00 73.44 221 ASN A O 1
ATOM 1738 N N . LYS A 1 222 ? -10.203 20.475 -4.683 1.00 72.38 222 LYS A N 1
ATOM 1739 C CA . LYS A 1 222 ? -8.771 20.764 -4.551 1.00 72.38 222 LYS A CA 1
ATOM 1740 C C . LYS A 1 222 ? -7.895 19.581 -4.984 1.00 72.38 222 LYS A C 1
ATOM 1742 O O . LYS A 1 222 ? -6.809 19.794 -5.515 1.00 72.38 222 LYS A O 1
ATOM 1747 N N . MET A 1 223 ? -8.352 18.342 -4.771 1.00 78.19 223 MET A N 1
ATOM 1748 C CA . MET A 1 223 ? -7.656 17.151 -5.273 1.00 78.19 223 MET A CA 1
ATOM 1749 C C . MET A 1 223 ? -7.642 17.132 -6.799 1.00 78.19 223 MET A C 1
ATOM 1751 O O . MET A 1 223 ? -6.576 16.957 -7.378 1.00 78.19 223 MET A O 1
ATOM 1755 N N . ASN A 1 224 ? -8.785 17.399 -7.436 1.00 77.62 224 ASN A N 1
ATOM 1756 C CA . ASN A 1 224 ? -8.899 17.463 -8.894 1.00 77.62 224 ASN A CA 1
ATOM 1757 C C . ASN A 1 224 ? -7.999 18.554 -9.486 1.00 77.62 224 ASN A C 1
ATOM 1759 O O . ASN A 1 224 ? -7.343 18.328 -10.501 1.00 77.62 224 ASN A O 1
ATOM 1763 N N . GLU A 1 225 ? -7.909 19.712 -8.824 1.00 74.75 225 GLU A N 1
ATOM 1764 C CA . GLU A 1 225 ? -7.000 20.786 -9.228 1.00 74.75 225 GLU A CA 1
ATOM 1765 C C . GLU A 1 225 ? -5.533 20.328 -9.190 1.00 74.75 225 GLU A C 1
ATOM 1767 O O . GLU A 1 225 ? -4.825 20.475 -10.186 1.00 74.75 225 GLU A O 1
ATOM 1772 N N . ILE A 1 226 ? -5.076 19.710 -8.091 1.00 75.12 226 ILE A N 1
ATOM 1773 C CA . ILE A 1 226 ? -3.697 19.198 -7.994 1.00 75.12 226 ILE A CA 1
ATOM 1774 C C . ILE A 1 226 ? -3.453 18.080 -9.013 1.00 75.12 226 ILE A C 1
ATOM 1776 O O . ILE A 1 226 ? -2.425 18.082 -9.693 1.00 75.12 226 ILE A O 1
ATOM 1780 N N . ALA A 1 227 ? -4.390 17.143 -9.131 1.00 78.19 227 ALA A N 1
ATOM 1781 C CA . ALA A 1 227 ? -4.297 16.011 -10.041 1.00 78.19 227 ALA A CA 1
ATOM 1782 C C . ALA A 1 227 ? -4.195 16.473 -11.501 1.00 78.19 227 ALA A C 1
ATOM 1784 O O . ALA A 1 227 ? -3.388 15.942 -12.255 1.00 78.19 227 ALA A O 1
ATOM 1785 N N . SER A 1 228 ? -4.930 17.521 -11.893 1.00 77.44 228 SER A N 1
ATOM 1786 C CA . SER A 1 228 ? -4.872 18.082 -13.252 1.00 77.44 228 SER A CA 1
ATOM 1787 C C . SER A 1 228 ? -3.492 18.640 -13.631 1.00 77.44 228 SER A C 1
ATOM 1789 O O . SER A 1 228 ? -3.147 18.704 -14.811 1.00 77.44 228 SER A O 1
ATOM 1791 N N . GLN A 1 229 ? -2.675 19.005 -12.637 1.00 76.00 229 GLN A N 1
ATOM 1792 C CA . GLN A 1 229 ? -1.332 19.561 -12.827 1.00 76.00 229 GLN A CA 1
ATOM 1793 C C . GLN A 1 229 ? -0.247 18.479 -12.941 1.00 76.00 229 GLN A C 1
ATOM 1795 O O . GLN A 1 229 ? 0.916 18.798 -13.208 1.00 76.00 229 GLN A O 1
ATOM 1800 N N . LYS A 1 230 ? -0.592 17.202 -12.733 1.00 76.88 230 LYS A N 1
ATOM 1801 C CA . LYS A 1 230 ? 0.348 16.078 -12.722 1.00 76.88 230 LYS A CA 1
ATOM 1802 C C . LYS A 1 230 ? -0.100 14.992 -13.692 1.00 76.88 230 LYS A C 1
ATOM 1804 O O . LYS A 1 230 ? -1.270 14.654 -13.785 1.00 76.88 230 LYS A O 1
ATOM 1809 N N . ASN A 1 231 ? 0.850 14.388 -14.400 1.00 83.19 231 ASN A N 1
ATOM 1810 C CA . ASN A 1 231 ? 0.595 13.150 -15.126 1.00 83.19 231 ASN A CA 1
ATOM 1811 C C . ASN A 1 231 ? 1.232 11.990 -14.358 1.00 83.19 231 ASN A C 1
ATOM 1813 O O . ASN A 1 231 ? 2.425 11.711 -14.523 1.00 83.19 231 ASN A O 1
ATOM 1817 N N . CYS A 1 232 ? 0.439 11.353 -13.496 1.00 87.56 232 CYS A N 1
ATOM 1818 C CA . CYS A 1 232 ? 0.869 10.186 -12.737 1.00 87.56 232 CYS A CA 1
ATOM 1819 C C . CYS A 1 232 ? 1.001 8.969 -13.656 1.00 87.56 232 CYS A C 1
ATOM 1821 O O . CYS A 1 232 ? 0.075 8.596 -14.373 1.00 87.56 232 CYS A O 1
ATOM 1823 N N . ILE A 1 233 ? 2.161 8.336 -13.609 1.00 91.62 233 ILE A N 1
ATOM 1824 C CA . ILE A 1 233 ? 2.474 7.092 -14.292 1.00 91.62 233 ILE A CA 1
ATOM 1825 C C . ILE A 1 233 ? 2.371 5.977 -13.256 1.00 91.62 233 ILE A C 1
ATOM 1827 O O . ILE A 1 233 ? 3.191 5.926 -12.342 1.00 91.62 233 ILE A O 1
ATOM 1831 N N . ASN A 1 234 ? 1.402 5.074 -13.417 1.00 94.81 234 ASN A N 1
ATOM 1832 C CA . ASN A 1 234 ? 1.358 3.836 -12.644 1.00 94.81 234 ASN A CA 1
ATOM 1833 C C . ASN A 1 234 ? 2.324 2.813 -13.261 1.00 94.81 234 ASN A C 1
ATOM 1835 O O . ASN A 1 234 ? 2.322 2.612 -14.477 1.00 94.81 234 ASN A O 1
ATOM 1839 N N . TYR A 1 235 ? 3.151 2.191 -12.428 1.00 96.19 235 TYR A N 1
ATOM 1840 C CA . TYR A 1 235 ? 4.016 1.072 -12.804 1.00 96.19 235 TYR A CA 1
ATOM 1841 C C . TYR A 1 235 ? 3.398 -0.259 -12.402 1.00 96.19 235 TYR A C 1
ATOM 1843 O O . TYR A 1 235 ? 3.475 -1.224 -13.159 1.00 96.19 235 TYR A O 1
ATOM 1851 N N . PHE A 1 236 ? 2.807 -0.314 -11.208 1.00 97.19 236 PHE A N 1
ATOM 1852 C CA . PHE A 1 236 ? 2.139 -1.508 -10.715 1.00 97.19 236 PHE A CA 1
ATOM 1853 C C . PHE A 1 236 ? 1.070 -1.175 -9.675 1.00 97.19 236 PHE A C 1
ATOM 1855 O O . PHE A 1 236 ? 1.174 -0.190 -8.938 1.00 97.19 236 PHE A O 1
ATOM 1862 N N . THR A 1 237 ? 0.102 -2.074 -9.547 1.00 98.19 237 THR A N 1
ATOM 1863 C CA . THR A 1 237 ? -0.842 -2.125 -8.430 1.00 98.19 237 THR A CA 1
ATOM 1864 C C . THR A 1 237 ? -0.669 -3.452 -7.711 1.00 98.19 237 THR A C 1
ATOM 1866 O O . THR A 1 237 ? -0.621 -4.496 -8.352 1.00 98.19 237 THR A O 1
ATOM 1869 N N . ALA A 1 238 ? -0.555 -3.415 -6.385 1.00 98.12 238 ALA A N 1
ATOM 1870 C CA . ALA A 1 238 ? -0.394 -4.607 -5.563 1.00 98.12 238 ALA A CA 1
ATOM 1871 C C . ALA A 1 238 ? -1.484 -4.698 -4.493 1.00 98.12 238 ALA A C 1
ATOM 1873 O O . ALA A 1 238 ? -1.796 -3.713 -3.822 1.00 98.12 238 ALA A O 1
ATOM 1874 N N . HIS A 1 239 ? -2.019 -5.896 -4.293 1.00 98.25 239 HIS A N 1
ATOM 1875 C CA . HIS A 1 239 ? -2.987 -6.217 -3.258 1.00 98.25 239 HIS A CA 1
ATOM 1876 C C . HIS A 1 239 ? -2.416 -7.277 -2.324 1.00 98.25 239 HIS A C 1
ATOM 1878 O O . HIS A 1 239 ? -2.181 -8.416 -2.720 1.00 98.25 239 HIS A O 1
ATOM 1884 N N . TYR A 1 240 ? -2.248 -6.911 -1.059 1.00 98.19 240 TYR A N 1
ATOM 1885 C CA . TYR A 1 240 ? -1.800 -7.804 -0.001 1.00 98.19 240 TYR A CA 1
ATOM 1886 C C . TYR A 1 240 ? -2.983 -8.199 0.867 1.00 98.19 240 TYR A C 1
ATOM 1888 O O . TYR A 1 240 ? -3.613 -7.339 1.477 1.00 98.19 240 TYR A O 1
ATOM 1896 N N . THR A 1 241 ? -3.261 -9.497 0.955 1.00 97.88 241 THR A N 1
ATOM 1897 C CA . THR A 1 241 ? -4.180 -10.046 1.955 1.00 97.88 241 THR A CA 1
ATOM 1898 C C . THR A 1 241 ? -3.368 -10.612 3.105 1.00 97.88 241 THR A C 1
ATOM 1900 O O . THR A 1 241 ? -2.628 -11.584 2.942 1.00 97.88 241 THR A O 1
ATOM 1903 N N . LEU A 1 242 ? -3.528 -10.004 4.272 1.00 96.25 242 LEU A N 1
ATOM 1904 C CA . LEU A 1 242 ? -2.843 -10.364 5.504 1.00 96.25 242 LEU A CA 1
ATOM 1905 C C . LEU A 1 242 ? -3.842 -10.991 6.467 1.00 96.25 242 LEU A C 1
ATOM 1907 O O . LEU A 1 242 ? -4.985 -10.545 6.550 1.00 96.25 242 LEU A O 1
ATOM 1911 N N . VAL A 1 243 ? -3.417 -12.016 7.195 1.00 95.69 243 VAL A N 1
ATOM 1912 C CA . VAL A 1 243 ? -4.216 -12.683 8.225 1.00 95.69 243 VAL A CA 1
ATOM 1913 C C . VAL A 1 243 ? -3.558 -12.445 9.569 1.00 95.69 243 VAL A C 1
ATOM 1915 O O . VAL A 1 243 ? -2.364 -12.698 9.711 1.00 95.69 243 VAL A O 1
ATOM 1918 N N . ARG A 1 244 ? -4.336 -11.960 10.535 1.00 93.69 244 ARG A N 1
ATOM 1919 C CA . ARG A 1 244 ? -3.894 -11.817 11.915 1.00 93.69 244 ARG A CA 1
ATOM 1920 C C . ARG A 1 244 ? -3.834 -13.193 12.572 1.00 93.69 244 ARG A C 1
ATOM 1922 O O . ARG A 1 244 ? -4.783 -13.972 12.455 1.00 93.69 244 ARG A O 1
ATOM 1929 N N . VAL A 1 245 ? -2.740 -13.476 13.257 1.00 92.94 245 VAL A N 1
ATOM 1930 C CA . VAL A 1 245 ? -2.507 -14.715 13.999 1.00 92.94 245 VAL A CA 1
ATOM 1931 C C . VAL A 1 245 ? -2.094 -14.403 15.437 1.00 92.94 245 VAL A C 1
ATOM 1933 O O . VAL A 1 245 ? -1.770 -13.263 15.738 1.00 92.94 245 VAL A O 1
ATOM 1936 N N . ASN A 1 246 ? -2.129 -15.383 16.332 1.00 89.75 246 ASN A N 1
ATOM 1937 C CA . ASN A 1 246 ? -1.523 -15.290 17.660 1.00 89.75 246 ASN A CA 1
ATOM 1938 C C . ASN A 1 246 ? -0.116 -15.911 17.674 1.00 89.75 246 ASN A C 1
ATOM 1940 O O . ASN A 1 246 ? 0.410 -16.337 16.642 1.00 89.75 246 ASN A O 1
ATOM 1944 N N . LYS A 1 247 ? 0.486 -15.996 18.865 1.00 87.19 247 LYS A N 1
ATOM 1945 C CA . LYS A 1 247 ? 1.822 -16.578 19.074 1.00 87.19 247 LYS A CA 1
ATOM 1946 C C . LYS A 1 247 ? 1.896 -18.060 18.700 1.00 87.19 247 LYS A C 1
ATOM 1948 O O . LYS A 1 247 ? 2.960 -18.541 18.326 1.00 87.19 247 LYS A O 1
ATOM 1953 N N . GLU A 1 248 ? 0.773 -18.764 18.766 1.00 90.31 248 GLU A N 1
ATOM 1954 C CA . GLU A 1 248 ? 0.634 -20.172 18.398 1.00 90.31 248 GLU A CA 1
ATOM 1955 C C . GLU A 1 248 ? 0.324 -20.364 16.898 1.00 90.31 248 GLU A C 1
ATOM 1957 O O . GLU A 1 248 ? 0.201 -21.494 16.428 1.00 90.31 248 GLU A O 1
ATOM 1962 N N . GLY A 1 249 ? 0.192 -19.276 16.128 1.00 87.06 249 GLY A N 1
ATOM 1963 C CA . GLY A 1 249 ? -0.125 -19.299 14.697 1.00 87.06 249 GLY A CA 1
ATOM 1964 C C . GLY A 1 249 ? -1.612 -19.493 14.369 1.00 87.06 249 GLY A C 1
ATOM 1965 O O . GLY A 1 249 ? -1.974 -19.609 13.195 1.00 87.06 249 GLY A O 1
ATOM 1966 N N . ALA A 1 250 ? -2.493 -19.510 15.371 1.00 92.75 250 ALA A N 1
ATOM 1967 C CA . ALA A 1 250 ? -3.938 -19.570 15.177 1.00 92.75 250 ALA A CA 1
ATOM 1968 C C . ALA A 1 250 ? -4.491 -18.200 14.762 1.00 92.75 250 ALA A C 1
ATOM 1970 O O . ALA A 1 250 ? -4.011 -17.163 15.208 1.00 92.75 250 ALA A O 1
ATOM 1971 N N . LYS A 1 251 ? -5.517 -18.184 13.904 1.00 94.06 251 LYS A N 1
ATOM 1972 C CA . LYS A 1 251 ? -6.118 -16.935 13.410 1.00 94.06 251 LYS A CA 1
ATOM 1973 C C . LYS A 1 251 ? -6.798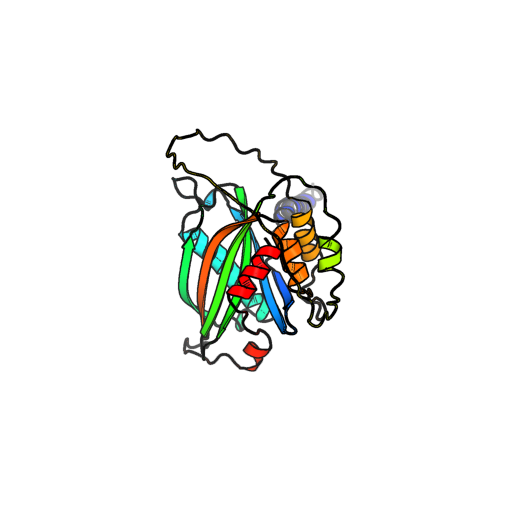 -16.172 14.544 1.00 94.06 251 LYS A C 1
ATOM 1975 O O . LYS A 1 251 ? -7.624 -16.743 15.251 1.00 94.06 251 LYS A O 1
ATOM 1980 N N . GLU A 1 252 ? -6.542 -14.871 14.628 1.00 93.06 252 GLU A N 1
ATOM 1981 C CA . GLU A 1 252 ? -7.193 -13.987 15.594 1.00 93.06 252 GLU A CA 1
ATOM 1982 C C . GLU A 1 252 ? -8.112 -12.964 14.924 1.00 93.06 252 GLU A C 1
ATOM 1984 O O . GLU A 1 252 ? -7.781 -12.422 13.864 1.00 93.06 252 GLU A O 1
ATOM 1989 N N . PRO A 1 253 ? -9.248 -12.628 15.555 1.00 93.62 253 PRO A N 1
ATOM 1990 C CA . PRO A 1 253 ? -10.062 -11.507 15.122 1.00 93.62 253 PRO A CA 1
ATOM 1991 C C . PRO A 1 253 ? -9.307 -10.175 15.200 1.00 93.62 253 PRO A C 1
ATOM 1993 O O . PRO A 1 253 ? -8.631 -9.863 16.182 1.00 93.62 253 PRO A O 1
ATOM 1996 N N . ILE A 1 254 ? -9.483 -9.337 14.182 1.00 92.56 254 ILE A N 1
ATOM 1997 C CA . ILE A 1 254 ? -9.051 -7.941 14.229 1.00 92.56 254 ILE A CA 1
ATOM 1998 C C . ILE A 1 254 ? -10.083 -7.169 15.052 1.00 92.56 254 ILE A C 1
ATOM 2000 O O . ILE A 1 254 ? -11.256 -7.092 14.680 1.00 92.56 254 ILE A O 1
ATOM 2004 N N . GLN A 1 255 ? -9.639 -6.606 16.175 1.00 91.81 255 GLN A N 1
ATOM 2005 C CA . GLN A 1 255 ? -10.497 -5.869 17.102 1.00 91.81 255 GLN A CA 1
ATOM 2006 C C . GLN A 1 255 ? -11.151 -4.658 16.429 1.00 91.81 255 GLN A C 1
ATOM 2008 O O . GLN A 1 255 ? -10.499 -3.921 15.689 1.00 91.81 255 GLN A O 1
ATOM 2013 N N . GLU A 1 256 ? -12.416 -4.396 16.757 1.00 93.12 256 GLU A N 1
ATOM 2014 C CA . GLU A 1 256 ? -13.171 -3.285 16.164 1.00 93.12 256 GLU A CA 1
ATOM 2015 C C . GLU A 1 256 ? -12.552 -1.921 16.482 1.00 93.12 256 GLU A C 1
ATOM 2017 O O . GLU A 1 256 ? -12.517 -1.036 15.634 1.00 93.12 256 GLU A O 1
ATOM 2022 N N . LYS A 1 257 ? -11.937 -1.785 17.665 1.00 92.12 257 LYS A N 1
ATOM 2023 C CA . LYS A 1 257 ? -11.151 -0.600 18.030 1.00 92.12 257 LYS A CA 1
ATOM 2024 C C . LYS A 1 257 ? -10.062 -0.288 16.994 1.00 92.12 257 LYS A C 1
ATOM 2026 O O . LYS A 1 257 ? -9.909 0.869 1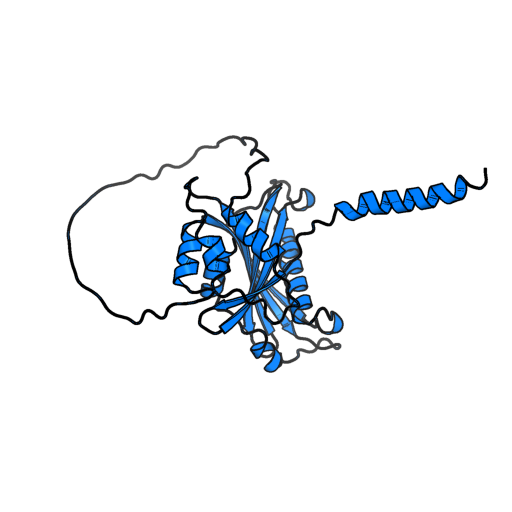6.625 1.00 92.12 257 LYS A O 1
ATOM 2031 N N . TYR A 1 258 ? -9.353 -1.305 16.498 1.00 90.81 258 TYR A N 1
ATOM 2032 C CA . TYR A 1 258 ? -8.305 -1.129 15.488 1.00 90.81 258 TYR A CA 1
ATOM 2033 C C . TYR A 1 258 ? -8.888 -0.707 14.135 1.00 90.81 258 TYR A C 1
ATOM 2035 O O . TYR A 1 258 ? -8.348 0.178 13.480 1.00 90.81 258 TYR A O 1
ATOM 2043 N N . LYS A 1 259 ? -10.020 -1.298 13.730 1.00 93.31 259 LYS A N 1
ATOM 2044 C CA . LYS A 1 259 ? -10.706 -0.918 12.485 1.00 93.31 259 LYS A CA 1
ATOM 2045 C C . LYS A 1 259 ? -11.238 0.515 12.537 1.00 93.31 259 LYS A C 1
ATOM 2047 O O . LYS A 1 259 ? -11.202 1.202 11.525 1.00 93.31 259 LYS A O 1
ATOM 2052 N N . ASN A 1 260 ? -11.689 0.965 13.707 1.00 92.62 260 ASN A N 1
ATOM 2053 C CA . ASN A 1 260 ? -12.151 2.336 13.925 1.00 92.62 260 ASN A CA 1
ATOM 2054 C C . ASN A 1 260 ? -10.994 3.344 13.957 1.00 92.62 260 ASN A C 1
ATOM 2056 O O . ASN A 1 260 ? -11.146 4.457 13.466 1.00 92.62 260 ASN A O 1
ATOM 2060 N N . GLU A 1 261 ? -9.844 2.959 14.516 1.00 91.12 261 GLU A N 1
ATOM 2061 C CA . GLU A 1 261 ? -8.633 3.788 14.525 1.00 91.12 261 GLU A CA 1
ATOM 2062 C C . GLU A 1 261 ? -8.006 3.908 13.126 1.00 91.12 261 GLU A C 1
ATOM 2064 O O . GLU A 1 261 ? -7.535 4.978 12.738 1.00 91.12 261 GLU A O 1
ATOM 2069 N N . PHE A 1 262 ? -8.056 2.828 12.341 1.00 93.50 262 PHE A N 1
ATOM 2070 C CA . PHE A 1 262 ? -7.520 2.754 10.983 1.00 93.50 262 PHE A CA 1
ATOM 2071 C C . PHE A 1 262 ? -8.605 2.303 9.996 1.00 93.50 262 PHE A C 1
ATOM 2073 O O . PHE A 1 262 ? -8.572 1.157 9.526 1.00 93.50 262 PHE A O 1
ATOM 2080 N N . PRO A 1 263 ? -9.577 3.180 9.680 1.00 95.38 263 PRO A N 1
ATOM 2081 C CA . PRO A 1 263 ? -10.695 2.829 8.815 1.00 95.38 263 PRO A CA 1
ATOM 2082 C C . PRO A 1 263 ? -10.217 2.500 7.395 1.00 95.38 263 PRO A C 1
ATOM 2084 O O . PRO A 1 263 ? -9.274 3.128 6.898 1.00 95.38 263 PRO A O 1
ATOM 2087 N N . PRO A 1 264 ? -10.860 1.531 6.715 1.00 97.00 264 PRO A N 1
ATOM 2088 C CA . PRO A 1 264 ? -10.505 1.200 5.347 1.00 97.00 264 PRO A CA 1
ATOM 2089 C C . PRO A 1 264 ? -10.904 2.339 4.397 1.00 97.00 264 PRO A C 1
ATOM 2091 O O . PRO A 1 264 ? -11.962 2.949 4.555 1.00 97.00 264 PRO A O 1
ATOM 2094 N N . ILE A 1 265 ? -10.070 2.597 3.392 1.00 96.81 265 ILE A N 1
ATOM 2095 C CA . ILE A 1 265 ? -10.357 3.515 2.288 1.00 96.81 265 ILE A CA 1
ATOM 2096 C C . ILE A 1 265 ? -10.817 2.729 1.055 1.00 96.81 265 ILE A C 1
ATOM 2098 O O . ILE A 1 265 ? -10.231 1.707 0.704 1.00 96.81 265 ILE A O 1
ATOM 2102 N N . GLU A 1 266 ? -11.860 3.207 0.378 1.00 96.50 266 GLU A N 1
ATOM 2103 C CA . GLU A 1 266 ? -12.279 2.657 -0.918 1.00 96.50 266 GLU A CA 1
ATOM 2104 C C . GLU A 1 266 ? -11.140 2.764 -1.941 1.00 96.50 266 GLU A C 1
ATOM 2106 O O . GLU A 1 266 ? -10.384 3.739 -1.954 1.00 96.50 266 GLU A O 1
ATOM 2111 N N . VAL A 1 267 ? -11.003 1.763 -2.813 1.00 95.75 267 VAL A N 1
ATOM 2112 C CA . VAL A 1 267 ? -9.888 1.696 -3.772 1.00 95.75 267 VAL A CA 1
ATOM 2113 C C . VAL A 1 267 ? -9.910 2.900 -4.719 1.00 95.75 267 VAL A C 1
ATOM 2115 O O . VAL A 1 267 ? -8.859 3.434 -5.067 1.00 95.75 267 VAL A O 1
ATOM 2118 N N . GLU A 1 268 ? -11.096 3.361 -5.097 1.00 93.94 268 GLU A N 1
ATOM 2119 C CA . GLU A 1 268 ? -11.344 4.509 -5.965 1.00 93.94 268 GLU A CA 1
ATOM 2120 C C . GLU A 1 268 ? -10.860 5.805 -5.304 1.00 93.94 268 GLU A C 1
ATOM 2122 O O . GLU A 1 268 ? -10.064 6.537 -5.891 1.00 93.94 268 GLU A O 1
ATOM 2127 N N . LYS A 1 269 ? -11.221 6.031 -4.035 1.00 93.25 269 LYS A N 1
ATOM 2128 C CA . LYS A 1 269 ? -10.733 7.181 -3.255 1.00 93.25 269 LYS A CA 1
ATOM 2129 C C . LYS A 1 269 ? -9.226 7.121 -3.032 1.00 93.25 269 LYS A C 1
ATOM 2131 O O . LYS A 1 269 ? -8.542 8.141 -3.073 1.00 93.25 269 LYS A O 1
ATOM 2136 N N . LEU A 1 270 ? -8.677 5.924 -2.827 1.00 95.56 270 LEU A N 1
ATOM 2137 C CA . LEU A 1 270 ? -7.233 5.747 -2.729 1.00 95.56 270 LEU A CA 1
ATOM 2138 C C . LEU A 1 270 ? -6.536 6.107 -4.049 1.00 95.56 270 LEU A C 1
ATOM 2140 O O . LEU A 1 270 ? -5.502 6.769 -4.013 1.00 95.56 270 LEU A O 1
ATOM 2144 N N . LYS A 1 271 ? -7.105 5.746 -5.207 1.00 93.56 271 LYS A N 1
ATOM 2145 C CA . LYS A 1 271 ? -6.595 6.168 -6.525 1.00 93.56 271 LYS A CA 1
ATOM 2146 C C . LYS A 1 271 ? -6.638 7.689 -6.700 1.00 93.56 271 LYS A C 1
ATOM 2148 O O . LYS A 1 271 ? -5.681 8.259 -7.223 1.00 93.56 271 LYS A O 1
ATOM 2153 N N . GLU A 1 272 ? -7.687 8.357 -6.225 1.00 90.56 272 GLU A N 1
ATOM 2154 C CA . GLU A 1 272 ? -7.745 9.826 -6.213 1.00 90.56 272 GLU A CA 1
ATOM 2155 C C . GLU A 1 272 ? -6.609 10.421 -5.370 1.00 90.56 272 GLU A C 1
ATOM 2157 O O . GLU A 1 272 ? -5.894 11.306 -5.836 1.00 90.56 272 GLU A O 1
ATOM 2162 N N . LEU A 1 273 ? -6.349 9.887 -4.172 1.00 91.56 273 LEU A N 1
ATOM 2163 C CA . LEU A 1 273 ? -5.214 10.326 -3.351 1.00 91.56 273 LEU A CA 1
ATOM 2164 C C . LEU A 1 273 ? -3.869 10.067 -4.039 1.00 91.56 273 LEU A C 1
ATOM 2166 O O . LEU A 1 273 ? -2.987 10.925 -4.012 1.00 91.56 273 LEU A O 1
ATOM 2170 N N . VAL A 1 274 ? -3.710 8.929 -4.715 1.00 92.81 274 VAL A N 1
ATOM 2171 C CA . VAL A 1 274 ? -2.511 8.637 -5.515 1.00 92.81 274 VAL A CA 1
ATOM 2172 C C . VAL A 1 274 ? -2.291 9.715 -6.576 1.00 92.81 274 VAL A C 1
ATOM 2174 O O . VAL A 1 274 ? -1.151 10.115 -6.780 1.00 92.81 274 VAL A O 1
ATOM 2177 N N . SER A 1 275 ? -3.346 10.253 -7.196 1.00 88.88 275 SER A N 1
ATOM 2178 C CA . SER A 1 275 ? -3.210 11.331 -8.189 1.00 88.88 275 SER A CA 1
ATOM 2179 C C . SER A 1 275 ? -2.673 12.655 -7.615 1.00 88.88 275 SER A C 1
ATOM 2181 O O . SER A 1 275 ? -2.074 13.457 -8.331 1.00 88.88 275 SER A O 1
ATOM 2183 N N . VAL A 1 276 ? -2.839 12.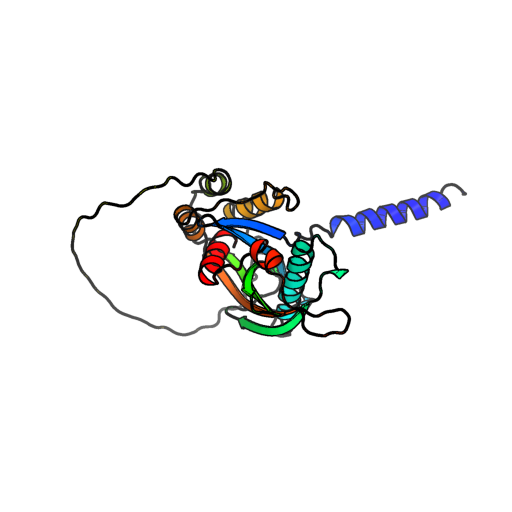866 -6.306 1.00 86.50 276 VAL A N 1
ATOM 2184 C CA . VAL A 1 276 ? -2.337 14.040 -5.578 1.00 86.50 276 VAL A CA 1
ATOM 2185 C C . VAL A 1 276 ? -0.895 13.826 -5.106 1.00 86.50 276 VAL A C 1
ATOM 2187 O O . VAL A 1 276 ? -0.071 14.746 -5.191 1.00 86.50 276 VAL A O 1
ATOM 2190 N N . PHE A 1 277 ? -0.607 12.628 -4.588 1.00 88.19 277 PHE A N 1
ATOM 2191 C CA . PHE A 1 277 ? 0.651 12.281 -3.919 1.00 88.19 277 PHE A CA 1
ATOM 2192 C C . PHE A 1 277 ? 1.695 11.615 -4.822 1.00 88.19 277 PHE A C 1
ATOM 2194 O O . PHE A 1 277 ? 2.848 11.500 -4.397 1.00 88.19 277 PHE A O 1
ATOM 2201 N N . CYS A 1 278 ? 1.341 11.208 -6.046 1.00 85.12 278 CYS A N 1
ATOM 2202 C CA . CYS A 1 278 ? 2.344 11.038 -7.092 1.00 85.12 278 CYS A CA 1
ATOM 2203 C C . CYS A 1 278 ? 3.100 12.374 -7.254 1.00 85.12 278 CYS A C 1
ATOM 2205 O O . CYS A 1 278 ? 4.316 12.301 -7.489 1.00 85.12 278 CYS A O 1
#

InterPro domains:
  IPR029069 HotDog domain superfamily [SSF54637] (47-128)

=== Feature glossary ===
The record interleaves many kinds of information about one protein. Here is each kind framed as the question it answers.

Q: What are the backbone torsion angles?
A: φ (phi) and ψ (psi) are the two rotatable backbone dihedrals per residue: φ is the C(i-1)–N–Cα–C torsion, ψ is the N–Cα–C–N(i+1) torsion, both in degrees on (−180°, 180°]. α-helical residues cluster near (−60°, −45°); β-strand residues near (−120°, +130°). A Ramachandran plot is simply a scatter of (φ, ψ) for every residue.

Q: What is the amino-acid chain?
A: This is the polypeptide sequence — one letter per residue, N-terminus first. Length ranges from a few dozen residues for small domains to over a thousand for large multi-domain proteins.

Q: How mobile is each atom in the crystal?
A: For experimental (PDB) structures, the B-factor (temperature factor) quantifies the positional spread of each atom in the crystal — a combination of thermal vibration and static disorder — in units of Å². High B-factors mark flexible loops or poorly resolved regions; low B-factors mark the rigid, well-ordered core.

Q: Are the domains correctly placed relative to each other?
A: Predicted Aligned Error (PAE) is an AlphaFold confidence matrix: entry (i, j) is the expected error in the position of residue j, in ångströms, when the prediction is superimposed on the true structure at residue i. Low PAE within a block of residues means that block is internally rigid and well-predicted; high PAE between two blocks means their relative placement is uncertain even if each block individually is confident.

Q: How confident is the AlphaFold model at each residue?
A: pLDDT is the predicted lDDT-Cα score: AlphaFold's confidence that the local environment of each residue (all inter-atomic distances within 15 Å) is correctly placed. It is a per-residue number between 0 and 100, with higher meaning more reliable.

Q: What family and function is it annotated with?
A: Functional annotations link the protein to curated databases. InterPro entries identify conserved domains and families by matching the sequence against member-database signatures (Pfam, PROSITE, CDD, …). Gene Ontology (GO) terms describe molecular function, biological process, and cellular component in a controlled vocabulary. CATH places the structure in a hierarchical fold classification (Class/Architecture/Topology/Homologous-superfamily). The organism is the source species.

Q: How big and how compact is the whole molecule?
A: Three whole-structure scalars: the radius of gyration (RMS distance of Cα from centroid, in Å), the count of Cα–Cα contacts (pairs closer than 8 Å and separated by more than four residues in sequence — i.e. tertiary, not local, contacts), and the bounding-box dimensions. Together they distinguish compact globular folds from extended fibres or disordered chains.

Q: What known structures does this most resemble?
A: The Foldseek neighbor list gives the closest experimentally determined structures in the PDB, ranked by structural alignment. TM-score near 1 means near-identical fold; near 0.3 means only rough topology match. This is how one finds what a novel AlphaFold prediction most resembles in the solved-structure universe.

Q: Which residues are buried vs exposed?
A: SASA measures how much of the protein is reachable by solvent. It is computed by rolling a water-sized probe over the atomic surface and summing the exposed area (Å²). Per-residue SASA distinguishes core (buried, low SASA) from surface (exposed, high SASA) residues; total SASA is a whole-molecule size measure.

Q: Which residues are in helices, strands, or loops?
A: Eight-state secondary structure (DSSP): H is the canonical α-helix, G the tighter 3₁₀-helix, I the wider π-helix; E/B are β-structure, T and S are turns and bends, and '-' is everything else. DSSP derives these from the pattern of main-chain N–H···O=C hydrogen bonds, not from the sequence.

Q: Where is each backbone atom in 3D?
A: Structure coordinates are given as an mmCIF _atom_site loop: one row per atom with element, residue name, chain id, sequence number, and x/y/z position in Å. Only the four main-chain atoms per residue are included here; side chains are omitted to keep the record compact.

Q: What if only a Cα trace is available?
A: Three-state secondary structure (P-SEA) collapses the eight DSSP classes into helix (a), strand (b), and coil (c). P-SEA assigns these from Cα geometry alone — distances and angles — without requiring backbone oxygens, so it works on any Cα trace.

Q: What do the rendered images show?
A: The six renders are orthographic views along the three Cartesian axes in both directions. Representation (cartoon, sticks, or surface) and color scheme (sequence-rainbow or by-chain) vary across proteins so the training set covers all the common visualization conventions.

Q: What does the local fold look like, residue by residue?
A: Foldseek's 3Di representation compresses backbone geometry into a per-residue letter drawn from a learned twenty-state alphabet. It captures the tertiary interaction pattern around each residue — which residues are packed against it in space, regardless of where they are in sequence.

Q: What do the diagnostic plots show?
A: The contact map is a binary N×N matrix image: pixel (i, j) is dark where Cα_i and Cα_j are within 8 Å and |i−j|>4. Because the |i−j|>4 filter removes local helical contacts, off-diagonal stripes parallel to the main diagonal indicate parallel β-sheets; stripes perpendicular to it indicate antiparallel β-sheets. The Ramachandran plot scatters every residue's (φ, ψ) pair against the sterically allowed regions. The PAE heatmap renders the predicted-aligned-error matrix.